Protein AF-X1MMT2-F1 (afdb_monomer_lite)

Sequence (244 aa):
ESFSISVGLINVADSMAAIKKVVFDEKRVTMKQLIKILDKNWEGHEELRQIMLAAPKFGNDDDYVDMIANDIHHRTEEVVEQFSDTYGSGFHLDGSAVSASYGLSLDTPATPDGRKDGDGFADGSISPMLGMDADGPTAVLKSCSKIDTLQTYNHLLNQKFLPHFLEGENRETFYNYIKSWADFGIPHIQFNVVSRDMLLDAQEHPEKHRSLIVRVVGYSAYFADLSKGLQDHIIERTEQAFAG

Radius of gyration: 18.56 Å; chains: 1; bounding box: 46×40×53 Å

pLDDT: mean 95.54, std 4.28, range [51.69, 98.88]

InterPro domains:
  IPR001150 Glycine radical domain [PF01228] (125-223)
  IPR001150 Glycine radical domain [PS51149] (124-243)
  IPR004184 Pyruvate formate lyase domain [PF02901] (5-100)
  IPR004184 Pyruvate formate lyase domain [PS51554] (1-116)
  IPR051215 Glycyl Radical Enzyme [PTHR43641] (6-240)

Organism: NCBI:txid412755

Structure (mmCIF, N/CA/C/O backbone):
data_AF-X1MMT2-F1
#
_entry.id   AF-X1MMT2-F1
#
loop_
_atom_site.group_PDB
_atom_site.id
_atom_site.type_symbol
_atom_site.label_atom_id
_atom_site.label_alt_id
_atom_site.label_comp_id
_atom_site.label_asym_id
_atom_site.label_entity_id
_atom_site.label_seq_id
_atom_site.pdbx_PDB_ins_code
_atom_site.Cartn_x
_atom_site.Cartn_y
_atom_site.Cartn_z
_atom_site.occupancy
_atom_site.B_iso_or_equiv
_atom_site.auth_seq_id
_atom_site.auth_comp_id
_atom_site.auth_asym_id
_atom_site.auth_atom_id
_atom_site.pdbx_PDB_model_num
ATOM 1 N N . GLU A 1 1 ? 18.327 12.785 15.268 1.00 83.50 1 GLU A N 1
ATOM 2 C CA . GLU A 1 1 ? 17.035 12.147 14.960 1.00 83.50 1 GLU A CA 1
ATOM 3 C C . GLU A 1 1 ? 17.256 10.655 14.858 1.00 83.50 1 GLU A C 1
ATOM 5 O O . GLU A 1 1 ? 18.299 10.239 14.354 1.00 83.50 1 GLU A O 1
ATOM 10 N N . SER A 1 2 ? 16.320 9.889 15.398 1.00 93.50 2 SER A N 1
ATOM 11 C CA . SER A 1 2 ? 16.285 8.430 15.346 1.00 93.50 2 SER A CA 1
ATOM 12 C C . SER A 1 2 ? 15.034 7.990 14.588 1.00 93.50 2 SER A C 1
ATOM 14 O O . SER A 1 2 ? 14.069 8.743 14.511 1.00 93.50 2 SER A O 1
ATOM 16 N N . PHE A 1 3 ? 15.045 6.789 14.008 1.00 93.44 3 PHE A N 1
ATOM 17 C CA . PHE A 1 3 ? 13.949 6.316 13.159 1.00 93.44 3 PHE A CA 1
ATOM 18 C C . PHE A 1 3 ? 13.336 5.018 13.678 1.00 93.44 3 PHE A C 1
ATOM 20 O O . PHE A 1 3 ? 14.041 4.133 14.168 1.00 93.44 3 PHE A O 1
ATOM 27 N N . SER A 1 4 ? 12.016 4.915 13.548 1.00 93.75 4 SER A N 1
ATOM 28 C CA . SER A 1 4 ? 11.229 3.718 13.820 1.00 93.75 4 SER A CA 1
ATOM 29 C C . SER A 1 4 ? 10.601 3.220 12.524 1.00 93.75 4 SER A C 1
ATOM 31 O O . SER A 1 4 ? 9.919 3.969 11.825 1.00 93.75 4 SER A O 1
ATOM 33 N N . ILE A 1 5 ? 10.826 1.948 12.196 1.00 94.12 5 ILE A N 1
ATOM 34 C CA . ILE A 1 5 ? 10.292 1.364 10.966 1.00 94.12 5 ILE A CA 1
ATOM 35 C C . ILE A 1 5 ? 8.780 1.165 11.103 1.00 94.12 5 ILE A C 1
ATOM 37 O O . ILE A 1 5 ? 8.324 0.423 11.974 1.00 94.12 5 ILE A O 1
ATOM 41 N N . SER A 1 6 ? 8.011 1.782 10.206 1.00 92.00 6 SER A N 1
ATOM 42 C CA . SER A 1 6 ? 6.574 1.528 10.068 1.00 92.00 6 SER A CA 1
ATOM 43 C C . SER A 1 6 ? 6.304 0.469 9.007 1.00 92.00 6 SER A C 1
ATOM 45 O O . SER A 1 6 ? 6.909 0.453 7.934 1.00 92.00 6 SER A O 1
ATOM 47 N N . VAL A 1 7 ? 5.365 -0.430 9.301 1.00 94.38 7 VAL A N 1
ATOM 48 C CA . VAL A 1 7 ? 4.957 -1.505 8.393 1.00 94.38 7 VAL A CA 1
ATOM 49 C C . VAL A 1 7 ? 3.437 -1.616 8.402 1.00 94.38 7 VAL A C 1
ATOM 51 O O . VAL A 1 7 ? 2.824 -1.603 9.465 1.00 94.38 7 VAL A O 1
ATOM 54 N N . GLY A 1 8 ? 2.828 -1.736 7.220 1.00 95.44 8 GLY A N 1
ATOM 55 C CA . GLY A 1 8 ? 1.401 -2.042 7.085 1.00 95.44 8 GLY A CA 1
ATOM 56 C C . GLY A 1 8 ? 0.444 -0.876 7.359 1.00 95.44 8 GLY A C 1
ATOM 57 O O . GLY A 1 8 ? -0.743 -1.119 7.559 1.00 95.44 8 GLY A O 1
ATOM 58 N N . LEU A 1 9 ? 0.906 0.383 7.347 1.00 96.44 9 LEU A N 1
ATOM 59 C CA . LEU A 1 9 ? 0.034 1.549 7.575 1.00 96.44 9 LEU A CA 1
ATOM 60 C C . LEU A 1 9 ? -1.124 1.627 6.564 1.00 96.44 9 LEU A C 1
ATOM 62 O O . LEU A 1 9 ? -2.253 1.924 6.952 1.00 96.44 9 LEU A O 1
ATOM 66 N N . ILE A 1 10 ? -0.880 1.266 5.301 1.00 97.81 10 ILE A N 1
ATOM 67 C CA . ILE A 1 10 ? -1.926 1.185 4.269 1.00 97.81 10 ILE A CA 1
ATOM 68 C C . ILE A 1 10 ? -2.939 0.075 4.566 1.00 97.81 10 ILE A C 1
ATOM 70 O O . ILE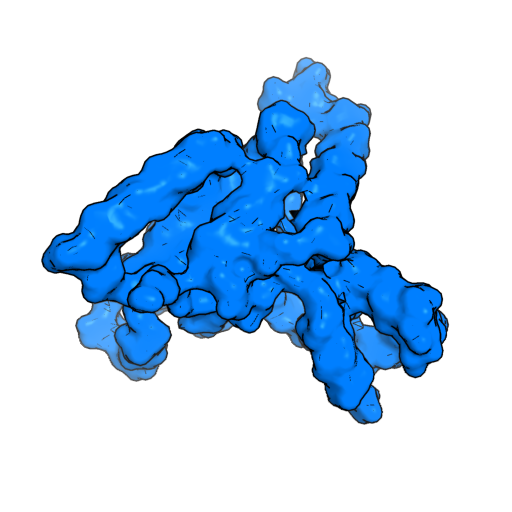 A 1 10 ? -4.139 0.302 4.455 1.00 97.81 10 ILE A O 1
ATOM 74 N N . ASN A 1 11 ? -2.496 -1.088 5.052 1.00 98.31 11 ASN A N 1
ATOM 75 C CA . ASN A 1 11 ? -3.408 -2.154 5.479 1.00 98.31 11 ASN A CA 1
ATOM 76 C C . ASN A 1 11 ? -4.298 -1.713 6.649 1.00 98.31 11 ASN A C 1
ATOM 78 O O . ASN A 1 11 ? -5.479 -2.069 6.701 1.00 98.31 11 ASN A O 1
ATOM 82 N N . VAL A 1 12 ? -3.762 -0.914 7.580 1.00 98.38 12 VAL A N 1
ATOM 83 C CA . VAL A 1 12 ? -4.562 -0.303 8.653 1.00 98.38 12 VAL A CA 1
ATOM 84 C C . VAL A 1 12 ? -5.568 0.688 8.064 1.00 98.38 12 VAL A C 1
ATOM 86 O O . VAL A 1 12 ? -6.735 0.645 8.449 1.00 98.38 12 VAL A O 1
ATOM 89 N N . ALA A 1 13 ? -5.165 1.530 7.110 1.00 98.62 13 ALA A N 1
ATOM 90 C CA . ALA A 1 13 ? -6.057 2.491 6.459 1.00 98.62 13 ALA A CA 1
ATOM 91 C C . ALA A 1 13 ? -7.213 1.818 5.718 1.00 98.62 13 ALA A C 1
ATOM 93 O O . ALA A 1 13 ? -8.376 2.114 6.005 1.00 98.62 13 ALA A O 1
ATOM 94 N N . ASP A 1 14 ? -6.913 0.841 4.867 1.00 98.81 14 ASP A N 1
ATOM 95 C CA . ASP A 1 14 ? -7.915 0.063 4.142 1.00 98.81 14 ASP A CA 1
ATOM 96 C C . ASP A 1 14 ? -8.832 -0.711 5.102 1.00 98.81 14 ASP A C 1
ATOM 98 O O . ASP A 1 14 ? -10.041 -0.808 4.876 1.00 98.81 14 ASP A O 1
ATOM 102 N N . SER A 1 15 ? -8.289 -1.227 6.211 1.00 98.81 15 SER A N 1
ATOM 103 C CA . SER A 1 15 ? -9.078 -1.898 7.251 1.00 98.81 15 SER A CA 1
ATOM 104 C C . SER A 1 15 ? -10.030 -0.931 7.951 1.00 98.81 15 SER A C 1
ATOM 106 O O . SER A 1 15 ? -11.199 -1.255 8.162 1.00 98.81 15 SER A O 1
ATOM 108 N N . MET A 1 16 ? -9.559 0.267 8.304 1.00 98.81 16 MET A N 1
ATOM 109 C CA . MET A 1 16 ? -10.372 1.294 8.956 1.00 98.81 16 MET A CA 1
ATOM 110 C C . MET A 1 16 ? -11.453 1.832 8.015 1.00 98.81 16 MET A C 1
ATOM 112 O O . MET A 1 16 ? -12.594 2.003 8.448 1.00 98.81 16 MET A O 1
ATOM 116 N N . ALA A 1 17 ? -11.140 2.014 6.730 1.00 98.81 17 ALA A N 1
ATOM 117 C CA . ALA A 1 17 ? -12.111 2.375 5.702 1.00 98.81 17 ALA A CA 1
ATOM 118 C C . ALA A 1 17 ? -13.188 1.290 5.534 1.00 98.81 17 ALA A C 1
ATOM 120 O O . ALA A 1 17 ? -14.385 1.596 5.570 1.00 98.81 17 ALA A O 1
ATOM 121 N N . ALA A 1 18 ? -12.792 0.016 5.443 1.00 98.81 18 ALA A N 1
ATOM 122 C CA . ALA A 1 18 ? -13.722 -1.109 5.343 1.00 98.81 18 ALA A CA 1
ATOM 123 C C . ALA A 1 18 ? -14.620 -1.231 6.583 1.00 98.81 18 ALA A C 1
ATOM 125 O O . ALA A 1 18 ? -15.839 -1.355 6.451 1.00 98.81 18 ALA A O 1
ATOM 126 N N . ILE A 1 19 ? -14.053 -1.120 7.791 1.00 98.88 19 ILE A N 1
ATOM 127 C CA . ILE A 1 19 ? -14.827 -1.088 9.039 1.00 98.88 19 ILE A CA 1
ATOM 128 C C . ILE A 1 19 ? -15.829 0.066 9.008 1.00 98.88 19 ILE A C 1
ATOM 130 O O . ILE A 1 19 ? -17.023 -0.149 9.231 1.00 98.88 19 ILE A O 1
ATOM 134 N N . LYS A 1 20 ? -15.364 1.291 8.743 1.00 98.81 20 LYS A N 1
ATOM 135 C CA . LYS A 1 20 ? -16.211 2.486 8.755 1.00 98.81 20 LYS A CA 1
ATOM 136 C C . LYS A 1 20 ? -17.392 2.312 7.800 1.00 98.81 20 LYS A C 1
ATOM 138 O O . LYS A 1 20 ? -18.538 2.484 8.213 1.00 98.81 20 LYS A O 1
ATOM 143 N N . LYS A 1 21 ? -17.131 1.865 6.572 1.00 98.75 21 LYS A N 1
ATOM 144 C CA . LYS A 1 21 ? -18.159 1.683 5.548 1.00 98.75 21 LYS A CA 1
ATOM 145 C C . LYS A 1 21 ? -19.108 0.538 5.879 1.00 98.75 21 LYS A C 1
ATOM 147 O O . LYS A 1 21 ? -20.314 0.735 5.977 1.00 98.75 21 LYS A O 1
ATOM 152 N N . VAL A 1 22 ? -18.586 -0.668 6.066 1.00 98.75 22 VAL A N 1
ATOM 153 C CA . VAL A 1 22 ? -19.406 -1.888 6.096 1.00 98.75 22 VAL A CA 1
ATOM 154 C C . VAL A 1 22 ? -20.074 -2.093 7.457 1.00 98.75 22 VAL A C 1
ATOM 156 O O . VAL A 1 22 ? -21.215 -2.562 7.527 1.00 98.75 22 VAL A O 1
ATOM 159 N N . VAL A 1 23 ? -19.398 -1.723 8.549 1.00 98.75 23 VAL A N 1
ATOM 160 C CA . VAL A 1 23 ?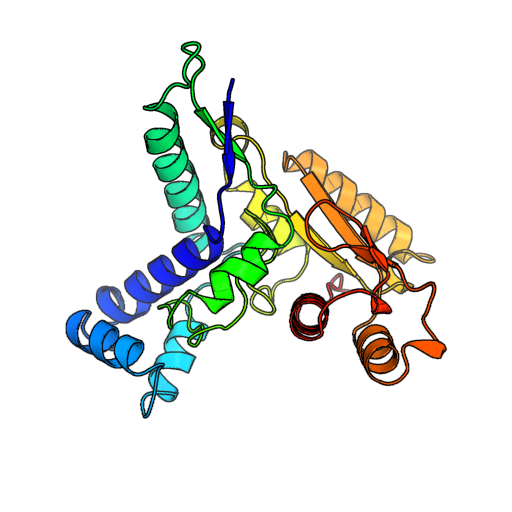 -19.898 -1.927 9.918 1.00 98.75 23 VAL A CA 1
ATOM 161 C C . VAL A 1 23 ? -20.721 -0.743 10.408 1.00 98.75 23 VAL A C 1
ATOM 163 O O . VAL A 1 23 ? -21.787 -0.943 10.992 1.00 98.75 23 VAL A O 1
ATOM 166 N N . PHE A 1 24 ? -20.243 0.485 10.198 1.00 98.62 24 PHE A N 1
ATOM 167 C CA . PHE A 1 24 ? -20.868 1.671 10.789 1.00 98.62 24 PHE A CA 1
ATOM 168 C C . PHE A 1 24 ? -21.828 2.380 9.834 1.00 98.62 24 PHE A C 1
ATOM 170 O O . PHE A 1 24 ? -22.969 2.644 10.230 1.00 98.62 24 PHE A O 1
ATOM 177 N N . ASP A 1 25 ? -21.404 2.640 8.597 1.00 98.44 25 ASP A N 1
ATOM 178 C CA . ASP A 1 25 ? -22.211 3.374 7.618 1.00 98.44 25 ASP A CA 1
ATOM 179 C C . ASP A 1 25 ? -23.341 2.475 7.063 1.00 98.44 25 ASP A C 1
ATOM 181 O O . ASP A 1 25 ? -24.517 2.837 7.114 1.00 98.44 25 ASP A O 1
ATOM 185 N N . GLU A 1 26 ? -23.010 1.262 6.606 1.00 98.44 26 GLU A N 1
ATOM 186 C CA . GLU A 1 26 ? -23.950 0.327 5.963 1.00 98.44 26 GLU A CA 1
ATOM 187 C C . GLU A 1 26 ? -24.554 -0.719 6.910 1.00 98.44 26 GLU A C 1
ATOM 189 O O . GLU A 1 26 ? -25.567 -1.340 6.582 1.00 98.44 26 GLU A O 1
ATOM 194 N N . LYS A 1 27 ? -23.946 -0.932 8.085 1.00 98.25 27 LYS A N 1
ATOM 195 C CA . LYS A 1 27 ? -24.421 -1.866 9.127 1.00 98.25 27 LYS A CA 1
ATOM 196 C C . LYS A 1 27 ? -24.684 -3.291 8.620 1.00 98.25 27 LYS A C 1
ATOM 198 O O . LYS A 1 27 ? -25.610 -3.960 9.079 1.00 98.25 27 LYS A O 1
ATOM 203 N N . ARG A 1 28 ? -23.856 -3.778 7.690 1.00 98.19 28 ARG A N 1
ATOM 204 C CA . ARG A 1 28 ? -23.964 -5.129 7.099 1.00 98.19 28 ARG A CA 1
ATOM 205 C C . ARG A 1 28 ? -23.583 -6.228 8.089 1.00 98.19 28 ARG A C 1
ATOM 207 O O . ARG A 1 28 ? -24.076 -7.348 7.997 1.00 98.19 28 ARG A O 1
ATOM 214 N N . VAL A 1 29 ? -22.710 -5.903 9.037 1.00 98.44 29 VAL A N 1
ATOM 215 C CA . VAL A 1 29 ? -22.227 -6.783 10.104 1.00 98.44 29 VAL A CA 1
ATOM 216 C C . VAL A 1 29 ? -21.935 -5.933 11.341 1.00 98.44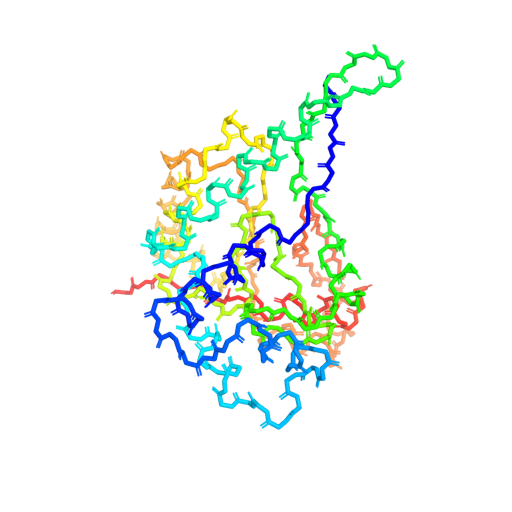 29 VAL A C 1
ATOM 218 O O . VAL A 1 29 ? -21.605 -4.759 11.219 1.00 98.44 29 VAL A O 1
ATOM 221 N N . THR A 1 30 ? -22.053 -6.489 12.545 1.00 98.69 30 THR A N 1
ATOM 222 C CA . THR A 1 30 ? -21.611 -5.795 13.772 1.00 98.69 30 THR A CA 1
ATOM 223 C C . THR A 1 30 ? -20.115 -6.003 14.013 1.00 98.69 30 THR A C 1
ATOM 225 O O . THR A 1 30 ? -19.584 -7.054 13.657 1.00 98.69 30 THR A O 1
ATOM 228 N N . MET A 1 31 ? -19.437 -5.089 14.726 1.00 98.50 31 MET A N 1
ATOM 229 C CA . MET A 1 31 ? -18.020 -5.292 15.095 1.00 98.50 31 MET A CA 1
ATOM 230 C C . MET A 1 31 ? -17.778 -6.622 15.819 1.00 98.50 31 MET A C 1
ATOM 232 O O . MET A 1 31 ? -16.807 -7.317 15.542 1.00 98.50 31 MET A O 1
ATOM 236 N N . LYS A 1 32 ? -18.692 -7.026 16.710 1.00 98.62 32 LYS A N 1
ATOM 237 C CA . LYS A 1 32 ? -18.585 -8.298 17.439 1.00 98.62 32 LYS A CA 1
ATOM 238 C C . LYS A 1 32 ? -18.666 -9.517 16.516 1.00 98.62 32 LYS A C 1
ATOM 240 O O . LYS A 1 32 ? -18.037 -10.531 16.798 1.00 98.62 32 LYS A O 1
ATOM 245 N N . GLN A 1 33 ? -19.480 -9.452 15.463 1.00 98.62 33 GLN A N 1
ATOM 246 C CA . GLN A 1 33 ? -19.543 -10.510 14.457 1.00 98.62 33 GLN A CA 1
ATOM 247 C C . GLN A 1 33 ? -18.292 -10.496 13.585 1.00 98.62 33 GLN A C 1
ATOM 249 O O . GLN A 1 33 ? -17.710 -11.555 13.401 1.00 98.62 33 GLN A O 1
ATOM 254 N N . LEU A 1 34 ? -17.846 -9.322 13.126 1.00 98.75 34 LEU A N 1
ATOM 255 C CA . LEU A 1 34 ? -16.639 -9.195 12.312 1.00 98.75 34 LEU A CA 1
ATOM 256 C C . LEU A 1 34 ? -15.415 -9.795 13.017 1.00 98.75 34 LEU A C 1
ATOM 258 O O . LEU A 1 34 ? -14.750 -10.635 12.430 1.00 98.75 34 LEU A O 1
ATOM 262 N N . ILE A 1 35 ? -15.176 -9.462 14.290 1.00 98.69 35 ILE A N 1
ATOM 263 C CA . ILE A 1 35 ? -14.059 -10.032 15.069 1.00 98.69 35 ILE A CA 1
ATOM 264 C C . ILE A 1 35 ? -14.108 -11.568 15.068 1.00 98.69 35 ILE A C 1
ATOM 266 O O . ILE A 1 35 ? -13.126 -12.213 14.731 1.00 98.69 35 ILE A O 1
ATOM 270 N N . LYS A 1 36 ? -15.278 -12.166 15.335 1.00 98.69 36 LYS A N 1
ATOM 271 C CA . LYS A 1 36 ? -15.440 -13.632 15.317 1.00 98.69 36 LYS A CA 1
ATOM 272 C C . LYS A 1 36 ? -15.208 -14.263 13.943 1.00 98.69 36 LYS A C 1
ATOM 274 O O . LYS A 1 36 ? -14.880 -15.443 13.873 1.00 98.69 36 LYS A O 1
ATOM 279 N N . ILE A 1 37 ? -15.480 -13.521 12.873 1.00 98.69 37 ILE A N 1
ATOM 280 C CA . ILE A 1 37 ? -15.253 -13.965 11.495 1.00 98.69 37 ILE A CA 1
ATOM 281 C C . ILE A 1 37 ? -13.752 -13.930 11.182 1.00 98.69 37 ILE A C 1
ATOM 283 O O . ILE A 1 37 ? -13.233 -14.883 10.602 1.00 98.69 37 ILE A O 1
ATOM 287 N N . LEU A 1 38 ? -13.054 -12.876 11.612 1.00 98.69 38 LEU A N 1
ATOM 288 C CA . LEU A 1 38 ? -11.602 -12.735 11.466 1.00 98.69 38 LEU A CA 1
ATOM 289 C C . LEU A 1 38 ? -10.840 -13.786 12.283 1.00 98.69 38 LEU A C 1
ATOM 291 O O . LEU A 1 38 ? -9.924 -14.402 11.749 1.00 98.69 38 LEU A O 1
ATOM 295 N N . ASP A 1 39 ? -11.289 -14.094 13.508 1.00 98.44 39 ASP A N 1
ATOM 296 C CA . ASP A 1 39 ? -10.739 -15.178 14.349 1.00 98.44 39 ASP A CA 1
ATOM 297 C C . ASP A 1 39 ? -10.787 -16.555 13.660 1.00 98.44 39 ASP A C 1
ATOM 299 O O . ASP A 1 39 ? -10.073 -17.481 14.042 1.00 98.44 39 ASP A O 1
ATOM 303 N N . LYS A 1 40 ? -11.659 -16.707 12.658 1.00 98.31 40 LYS A N 1
ATOM 304 C CA . LYS A 1 40 ? -11.811 -17.917 11.844 1.00 98.31 40 LYS A CA 1
ATOM 305 C C . LYS A 1 40 ? -11.286 -17.748 10.423 1.00 98.31 40 LYS A C 1
ATOM 307 O O . LYS A 1 40 ? -11.664 -18.514 9.542 1.00 98.31 40 LYS A O 1
ATOM 312 N N . ASN A 1 41 ? -10.463 -16.733 10.173 1.00 98.56 41 ASN A N 1
ATOM 313 C CA . ASN A 1 41 ? -9.873 -16.468 8.865 1.00 98.56 41 ASN A CA 1
ATOM 314 C C . ASN A 1 41 ? -10.914 -16.460 7.722 1.00 98.56 41 ASN A C 1
ATOM 316 O O . ASN A 1 41 ? -10.739 -17.101 6.685 1.00 98.56 41 ASN A O 1
ATOM 320 N N . TRP A 1 42 ? -12.044 -15.778 7.939 1.00 98.62 42 TRP A N 1
ATOM 321 C CA . TRP A 1 42 ? -13.156 -15.676 6.982 1.00 98.62 42 TRP A CA 1
ATOM 322 C C . TRP A 1 42 ? -13.885 -16.994 6.644 1.00 98.62 42 TRP A C 1
ATOM 324 O O . TRP A 1 42 ? -14.723 -17.008 5.738 1.00 98.62 42 TRP A O 1
ATOM 334 N N . GLU A 1 43 ? -13.630 -18.095 7.362 1.00 98.25 43 GLU A N 1
ATOM 335 C CA . GLU A 1 43 ? -14.272 -19.395 7.124 1.00 98.25 43 GLU A CA 1
ATOM 336 C C . GLU A 1 43 ? -15.807 -19.281 7.146 1.00 98.25 43 GLU A C 1
ATOM 338 O O . GLU A 1 43 ? -16.408 -18.854 8.132 1.00 98.25 43 GLU A O 1
ATOM 343 N N . GLY A 1 44 ? -16.456 -19.662 6.039 1.00 98.12 44 GLY A N 1
ATOM 344 C CA . GLY A 1 44 ? -17.916 -19.597 5.886 1.00 98.12 44 GLY A CA 1
ATOM 345 C C . GLY A 1 44 ? -18.490 -18.194 5.639 1.00 98.12 44 GLY A C 1
ATOM 346 O O . GLY A 1 44 ? -19.707 -18.051 5.551 1.00 98.12 44 GLY A O 1
ATOM 347 N N . HIS A 1 45 ? -17.645 -17.167 5.498 1.00 98.38 45 HIS A N 1
ATOM 348 C CA . HIS A 1 45 ? -18.048 -15.760 5.372 1.00 98.38 45 HIS A CA 1
ATOM 349 C C . HIS A 1 45 ? -17.408 -15.053 4.168 1.00 98.38 45 HIS A C 1
ATOM 351 O O . HIS A 1 45 ? -17.183 -13.843 4.190 1.00 98.38 45 HIS A O 1
ATOM 357 N N . GLU A 1 46 ? -17.151 -15.801 3.094 1.00 98.38 46 GLU A N 1
ATOM 358 C CA . GLU A 1 46 ? -16.516 -15.287 1.875 1.00 98.38 46 GLU A CA 1
ATOM 359 C C . GLU A 1 46 ? -17.300 -14.130 1.236 1.00 98.38 46 GLU A C 1
ATOM 361 O O . GLU A 1 46 ? -16.698 -13.162 0.789 1.00 98.38 46 GLU A O 1
ATOM 366 N N . GLU A 1 47 ? -18.635 -14.166 1.258 1.00 98.38 47 GLU A N 1
ATOM 367 C CA . GLU A 1 47 ? -19.462 -13.061 0.747 1.00 98.38 47 GLU A CA 1
ATOM 368 C C . GLU A 1 47 ? -19.171 -11.744 1.484 1.00 98.38 47 GLU A C 1
ATOM 370 O O . GLU A 1 47 ? -18.992 -10.699 0.858 1.00 98.38 47 GLU A O 1
ATOM 375 N N . LEU A 1 48 ? -19.059 -11.790 2.817 1.00 98.62 48 LEU A N 1
ATOM 376 C CA . LEU A 1 48 ? -18.706 -10.611 3.603 1.00 98.62 48 LEU A CA 1
ATOM 377 C C . LEU A 1 48 ? -17.267 -10.170 3.323 1.00 98.62 48 LEU A C 1
ATOM 379 O O . LEU A 1 48 ? -17.023 -8.971 3.211 1.00 98.62 48 LEU A O 1
ATOM 383 N N . ARG A 1 49 ? -16.328 -11.112 3.174 1.00 98.69 49 ARG A N 1
ATOM 384 C CA . ARG A 1 49 ? -14.943 -10.796 2.802 1.00 98.69 49 ARG A CA 1
ATOM 385 C C . ARG A 1 49 ? -14.888 -10.037 1.475 1.00 98.69 49 ARG A C 1
ATOM 387 O O . ARG A 1 49 ? -14.210 -9.021 1.403 1.00 98.69 49 ARG A O 1
ATOM 394 N N . GLN A 1 50 ? -15.637 -10.473 0.461 1.00 98.50 50 GLN A N 1
ATOM 395 C CA . GLN A 1 50 ? -15.715 -9.781 -0.832 1.00 98.50 50 GLN A CA 1
ATOM 396 C C . GLN A 1 50 ? -16.304 -8.370 -0.703 1.00 98.50 50 GLN A C 1
ATOM 398 O O . GLN A 1 50 ? -15.808 -7.440 -1.331 1.00 98.50 50 GLN A O 1
ATOM 403 N N . ILE A 1 51 ? -17.302 -8.170 0.165 1.00 98.44 51 ILE A N 1
ATOM 404 C CA . ILE A 1 51 ? -17.834 -6.828 0.466 1.00 98.44 51 ILE A CA 1
ATOM 405 C C . ILE A 1 51 ? -16.763 -5.934 1.117 1.00 98.44 51 ILE A C 1
ATOM 407 O O . ILE A 1 51 ? -16.669 -4.757 0.783 1.00 98.44 51 ILE A O 1
ATOM 411 N N . MET A 1 52 ? -15.946 -6.478 2.024 1.00 98.50 52 MET A N 1
ATOM 412 C CA . MET A 1 52 ? -14.862 -5.742 2.696 1.00 98.50 52 MET A CA 1
ATOM 413 C C . MET A 1 52 ? -13.681 -5.449 1.750 1.00 98.50 52 MET A C 1
ATOM 415 O O . MET A 1 52 ? -13.076 -4.377 1.826 1.00 98.50 52 MET A O 1
ATOM 419 N N . LEU A 1 53 ? -13.384 -6.362 0.819 1.00 97.88 53 LEU A N 1
ATOM 420 C CA . LEU A 1 53 ? -12.424 -6.148 -0.272 1.00 97.88 53 LEU A CA 1
ATOM 421 C C . LEU A 1 53 ? -12.893 -5.053 -1.237 1.00 97.88 53 LEU A C 1
ATOM 423 O O . LEU A 1 53 ? -12.078 -4.263 -1.686 1.00 97.88 53 LEU A O 1
ATOM 427 N N . ALA A 1 54 ? -14.197 -4.971 -1.511 1.00 98.06 54 ALA A N 1
ATOM 428 C CA . ALA A 1 54 ? -14.785 -3.958 -2.389 1.00 98.06 54 ALA A CA 1
ATOM 429 C C . ALA A 1 54 ? -15.018 -2.590 -1.714 1.00 98.06 54 ALA A C 1
ATOM 431 O O . ALA A 1 54 ? -15.504 -1.659 -2.358 1.00 98.06 54 ALA A O 1
ATOM 432 N N . ALA A 1 55 ? -14.733 -2.453 -0.415 1.00 98.38 55 ALA A N 1
ATOM 433 C CA . ALA A 1 55 ? -14.715 -1.144 0.233 1.00 98.38 55 ALA A CA 1
ATOM 434 C C . ALA A 1 55 ? -13.585 -0.270 -0.356 1.00 98.38 55 ALA A C 1
ATOM 436 O O . ALA A 1 55 ? -12.613 -0.838 -0.847 1.00 98.38 55 ALA A O 1
ATOM 437 N N . PRO A 1 56 ? -13.679 1.076 -0.289 1.00 98.50 56 PRO A N 1
ATOM 438 C CA . PRO A 1 56 ? -12.638 1.981 -0.779 1.00 98.50 56 PRO A CA 1
ATOM 439 C C . PRO A 1 56 ? -11.229 1.562 -0.348 1.00 98.50 56 PRO A C 1
ATOM 441 O O . PRO A 1 56 ? -11.018 1.252 0.830 1.00 98.50 56 PRO A O 1
ATOM 444 N N . LYS A 1 57 ? -10.294 1.550 -1.305 1.00 98.62 57 LYS A N 1
ATOM 445 C CA . LYS A 1 57 ? -8.885 1.175 -1.115 1.00 98.62 57 LYS A CA 1
ATOM 446 C C . LYS A 1 57 ? -7.966 2.316 -1.505 1.00 98.62 57 LYS A C 1
ATOM 448 O O . LYS A 1 57 ? -8.203 2.983 -2.515 1.00 98.62 57 LYS A O 1
ATOM 453 N N . PHE A 1 58 ? -6.930 2.524 -0.705 1.00 98.75 58 PHE A N 1
ATOM 454 C CA . PHE A 1 58 ? -5.909 3.528 -0.966 1.00 98.75 58 PHE A CA 1
ATOM 455 C C . PHE A 1 58 ? -5.244 3.310 -2.333 1.00 98.75 58 PHE A C 1
ATOM 457 O O . PHE A 1 58 ? -5.003 2.172 -2.736 1.00 98.75 58 PHE A O 1
ATOM 464 N N . GLY A 1 59 ? -4.910 4.401 -3.028 1.00 98.38 59 GLY A N 1
ATOM 465 C CA . GLY A 1 59 ? -4.264 4.353 -4.348 1.00 98.38 59 GLY A CA 1
ATOM 466 C C . GLY A 1 59 ? -5.196 4.597 -5.535 1.00 98.38 59 GLY A C 1
ATOM 467 O O . GLY A 1 59 ? -4.766 4.450 -6.675 1.00 98.38 59 GLY A O 1
ATOM 468 N N . ASN A 1 60 ? -6.451 4.968 -5.277 1.00 98.44 60 ASN A N 1
ATOM 469 C CA . ASN A 1 60 ? -7.495 5.162 -6.289 1.00 98.44 60 ASN A CA 1
ATOM 470 C C . ASN A 1 60 ? -8.014 6.613 -6.361 1.00 98.44 60 ASN A C 1
ATOM 472 O O . ASN A 1 60 ? -9.068 6.870 -6.927 1.00 98.44 60 ASN A O 1
ATOM 476 N N . ASP A 1 61 ? -7.295 7.579 -5.778 1.00 98.50 61 ASP A N 1
ATOM 477 C CA . ASP A 1 61 ? -7.732 8.982 -5.657 1.00 98.50 61 ASP A CA 1
ATOM 478 C C . ASP A 1 61 ? -9.109 9.136 -4.966 1.00 98.50 61 ASP A C 1
ATOM 480 O O . ASP A 1 61 ? -9.872 10.054 -5.265 1.00 98.50 61 ASP A O 1
ATOM 484 N N . ASP A 1 62 ? -9.431 8.248 -4.017 1.00 98.62 62 ASP A N 1
ATOM 485 C CA . ASP A 1 62 ? -10.682 8.261 -3.248 1.00 98.62 62 ASP A CA 1
ATOM 486 C C . ASP A 1 62 ? -10.464 8.889 -1.863 1.00 98.62 62 ASP A C 1
ATOM 488 O O . ASP A 1 62 ? -9.891 8.281 -0.952 1.00 98.62 62 ASP A O 1
ATOM 492 N N . ASP A 1 63 ? -10.987 10.105 -1.679 1.00 98.69 63 ASP A N 1
ATOM 493 C CA . ASP A 1 63 ? -10.889 10.864 -0.427 1.00 98.69 63 ASP A CA 1
ATOM 494 C C . ASP A 1 63 ? -11.415 10.101 0.802 1.00 98.69 63 ASP A C 1
ATOM 496 O O . ASP A 1 63 ? -10.967 10.371 1.918 1.00 98.69 63 ASP A O 1
ATOM 500 N N . TYR A 1 64 ? -12.340 9.144 0.640 1.00 98.62 64 TYR A N 1
ATOM 501 C CA . TYR A 1 64 ? -12.881 8.371 1.762 1.00 98.62 64 TYR A CA 1
ATOM 502 C C . TYR A 1 64 ? -11.792 7.587 2.496 1.00 98.62 64 TYR A C 1
ATOM 504 O O . TYR A 1 64 ? -11.787 7.545 3.726 1.00 98.62 64 TYR A O 1
ATOM 512 N N . VAL A 1 65 ? -10.891 6.949 1.750 1.00 98.75 65 VAL A N 1
ATOM 513 C CA . VAL A 1 65 ? -9.804 6.119 2.289 1.00 98.75 65 VAL A CA 1
ATOM 514 C C . VAL A 1 65 ? -8.490 6.887 2.345 1.00 98.75 65 VAL A C 1
ATOM 516 O O . VAL A 1 65 ? -7.739 6.714 3.303 1.00 98.75 65 VAL A O 1
ATOM 519 N N . ASP A 1 66 ? -8.246 7.805 1.409 1.00 98.75 66 ASP A N 1
ATOM 520 C CA . ASP A 1 66 ? -7.016 8.597 1.380 1.00 98.75 66 ASP A CA 1
ATOM 521 C C . ASP A 1 66 ? -6.893 9.500 2.613 1.00 98.75 66 ASP A C 1
ATOM 523 O O . ASP A 1 66 ? -5.823 9.583 3.216 1.00 98.75 66 ASP A O 1
ATOM 527 N N . MET A 1 67 ? -7.993 10.116 3.061 1.00 98.56 67 MET A N 1
ATOM 528 C CA . MET A 1 67 ? -7.968 10.934 4.279 1.00 98.56 67 MET A CA 1
ATOM 529 C C . MET A 1 67 ? -7.819 10.083 5.546 1.00 98.56 67 MET A C 1
ATOM 531 O O . MET A 1 67 ? -7.177 10.513 6.500 1.00 98.56 67 MET A O 1
ATOM 535 N N . ILE A 1 68 ? -8.344 8.852 5.549 1.00 98.75 68 ILE A N 1
ATOM 536 C CA . ILE A 1 68 ? -8.106 7.892 6.639 1.00 98.75 68 ILE A CA 1
ATOM 537 C C . ILE A 1 68 ? -6.627 7.491 6.672 1.00 98.75 68 ILE A C 1
ATOM 539 O O . ILE A 1 68 ? -6.035 7.426 7.750 1.00 98.75 68 ILE A O 1
ATOM 543 N N . ALA A 1 69 ? -6.017 7.250 5.509 1.00 98.44 69 ALA A N 1
ATOM 544 C CA . ALA A 1 69 ? -4.594 6.954 5.402 1.00 98.44 69 ALA A CA 1
ATOM 545 C C . ALA A 1 69 ? -3.746 8.128 5.899 1.00 98.44 69 ALA A C 1
ATOM 547 O O . ALA A 1 69 ? -2.843 7.912 6.709 1.00 98.44 69 ALA A O 1
ATOM 548 N N . ASN A 1 70 ? -4.063 9.359 5.487 1.00 98.25 70 ASN A N 1
ATOM 549 C CA . ASN A 1 70 ? -3.395 10.563 5.975 1.00 98.25 70 ASN A CA 1
ATOM 550 C C . ASN A 1 70 ? -3.472 10.677 7.508 1.00 98.25 70 ASN A C 1
ATOM 552 O O . ASN A 1 70 ? -2.443 10.854 8.163 1.00 98.25 70 ASN A O 1
ATOM 556 N N . ASP A 1 71 ? -4.662 10.504 8.087 1.00 98.25 71 ASP A N 1
ATOM 557 C CA . ASP A 1 71 ? -4.873 10.568 9.537 1.00 98.25 71 ASP A CA 1
ATOM 558 C C . ASP A 1 71 ? -4.094 9.483 10.295 1.00 98.25 71 ASP A C 1
ATOM 560 O O . ASP A 1 71 ? -3.546 9.745 11.366 1.00 98.25 71 ASP A O 1
ATOM 564 N N . ILE A 1 72 ? -4.035 8.257 9.763 1.00 98.06 72 ILE A N 1
ATOM 565 C CA . ILE A 1 72 ? -3.279 7.155 10.375 1.00 98.06 72 ILE A CA 1
ATOM 566 C C . ILE A 1 72 ? -1.784 7.459 10.388 1.00 98.06 72 ILE A C 1
ATOM 568 O O . ILE A 1 72 ? -1.145 7.236 11.418 1.00 98.06 72 ILE A O 1
ATOM 572 N N . HIS A 1 73 ? -1.228 7.978 9.291 1.00 97.94 73 HIS A N 1
ATOM 573 C CA . HIS A 1 73 ? 0.191 8.330 9.232 1.00 97.94 73 HIS A CA 1
ATOM 574 C C . HIS A 1 73 ? 0.536 9.416 10.255 1.00 97.94 73 HIS A C 1
ATOM 576 O O . HIS A 1 73 ? 1.439 9.211 11.064 1.00 97.94 73 HIS A O 1
ATOM 582 N N . HIS A 1 74 ? -0.239 10.503 10.300 1.00 97.69 74 HIS A N 1
ATOM 583 C CA . HIS A 1 74 ? -0.017 11.601 11.247 1.00 97.69 74 HIS A CA 1
ATOM 584 C C . HIS A 1 74 ? -0.136 11.148 12.698 1.00 97.69 74 HIS A C 1
ATOM 586 O O . HIS A 1 74 ? 0.762 11.383 13.496 1.00 97.69 74 HIS A O 1
ATOM 592 N N . ARG A 1 75 ? -1.206 10.429 13.051 1.00 97.25 75 ARG A N 1
ATOM 593 C CA . ARG A 1 75 ? -1.388 9.954 14.431 1.00 97.25 75 ARG A CA 1
ATOM 594 C C . ARG A 1 75 ? -0.325 8.952 14.856 1.00 97.25 75 ARG A C 1
ATOM 596 O O . ARG A 1 75 ? -0.025 8.857 16.042 1.00 97.25 75 ARG A O 1
ATOM 603 N N . THR A 1 76 ? 0.206 8.169 13.920 1.00 96.88 76 THR A N 1
ATOM 604 C CA . THR A 1 76 ? 1.305 7.249 14.227 1.00 96.88 76 THR A CA 1
ATOM 605 C C . THR A 1 76 ? 2.590 8.033 14.480 1.00 96.88 76 THR A C 1
ATOM 607 O O . THR A 1 76 ? 3.265 7.753 15.469 1.00 96.88 76 THR A O 1
ATOM 610 N N . GLU A 1 77 ? 2.890 9.040 13.658 1.00 96.88 77 GLU A N 1
ATOM 611 C CA . GLU A 1 77 ? 4.032 9.935 13.870 1.00 96.88 77 GLU A CA 1
ATOM 612 C C . GLU A 1 77 ? 3.927 10.674 15.211 1.00 96.88 77 GLU A C 1
ATOM 614 O O . GLU A 1 77 ? 4.835 10.571 16.028 1.00 96.88 77 GLU A O 1
ATOM 619 N N . GLU A 1 78 ? 2.779 11.291 15.514 1.00 96.38 78 GLU A N 1
ATOM 620 C CA . GLU A 1 78 ? 2.522 11.996 16.784 1.00 96.38 78 GLU A CA 1
ATOM 621 C C . GLU A 1 78 ? 2.778 11.123 18.024 1.00 96.38 78 GLU A C 1
ATOM 623 O O . GLU A 1 78 ? 3.099 11.628 19.101 1.00 96.38 78 GLU A O 1
ATOM 628 N N . VAL A 1 79 ? 2.577 9.807 17.911 1.00 96.25 79 VAL A N 1
ATOM 629 C CA . VAL A 1 79 ? 2.888 8.851 18.982 1.00 96.25 79 VAL A CA 1
ATOM 630 C C . VAL A 1 79 ? 4.385 8.568 19.027 1.00 96.25 79 VAL A C 1
ATOM 632 O O . VAL A 1 79 ? 4.961 8.528 20.111 1.00 96.25 79 VAL A O 1
ATOM 635 N N . VAL A 1 80 ? 5.022 8.366 17.876 1.00 95.94 80 VAL A N 1
ATOM 636 C CA . VAL A 1 80 ? 6.454 8.053 17.765 1.00 95.94 80 VAL A CA 1
ATOM 637 C C . VAL A 1 80 ? 7.329 9.218 18.238 1.00 95.94 80 VAL A C 1
ATOM 639 O O . VAL A 1 80 ? 8.287 8.986 18.978 1.00 95.94 80 VAL A O 1
ATOM 642 N N . GLU A 1 81 ? 6.941 10.457 17.946 1.00 95.56 81 GLU A N 1
ATOM 643 C CA . GLU A 1 81 ? 7.634 11.677 18.386 1.00 95.56 81 GLU A CA 1
ATOM 644 C C . GLU A 1 81 ? 7.651 11.860 19.915 1.00 95.56 81 GLU A C 1
ATOM 646 O O . GLU A 1 81 ? 8.464 12.616 20.451 1.00 95.56 81 GLU A O 1
ATOM 651 N N . GLN A 1 82 ? 6.796 11.147 20.660 1.00 96.81 82 GLN A N 1
ATOM 652 C CA . GLN A 1 82 ? 6.793 11.175 22.132 1.00 96.81 82 GLN A CA 1
ATOM 653 C C . GLN A 1 82 ? 7.982 10.427 22.742 1.00 96.81 82 GLN A C 1
ATOM 655 O O . GLN A 1 82 ? 8.233 10.541 23.946 1.00 96.81 82 GLN A O 1
ATOM 660 N N . PHE A 1 83 ? 8.701 9.643 21.939 1.00 96.00 83 PHE A N 1
ATOM 661 C CA . PHE A 1 83 ? 9.828 8.843 22.388 1.00 96.00 83 PHE A CA 1
ATOM 662 C C . PHE A 1 83 ? 11.157 9.500 22.017 1.00 96.00 83 PHE A C 1
ATOM 664 O O . PHE A 1 83 ? 11.299 10.204 21.018 1.00 96.00 83 PHE A O 1
ATOM 671 N N . SER A 1 84 ? 12.175 9.232 22.829 1.00 97.00 84 SER A N 1
ATOM 672 C CA . SER A 1 84 ? 13.552 9.625 22.544 1.00 97.00 84 SER A CA 1
ATOM 673 C C . SER A 1 84 ? 14.489 8.443 22.737 1.00 97.00 84 SER A C 1
ATOM 675 O O . SER A 1 84 ? 14.232 7.554 23.553 1.00 97.00 84 SER A O 1
ATOM 677 N N . ASP A 1 85 ? 15.577 8.423 21.975 1.00 95.38 85 ASP A N 1
ATOM 678 C CA . ASP A 1 85 ? 16.618 7.410 22.109 1.00 95.38 85 ASP A CA 1
ATOM 679 C C . ASP A 1 85 ? 17.478 7.621 23.367 1.00 95.38 85 ASP A C 1
ATOM 681 O O . ASP A 1 85 ? 17.305 8.569 24.137 1.00 95.38 85 ASP A O 1
ATOM 685 N N . THR A 1 86 ? 18.452 6.731 23.581 1.00 96.06 86 THR A N 1
ATOM 686 C CA . THR A 1 86 ? 19.335 6.806 24.757 1.00 96.06 86 THR A CA 1
ATOM 687 C C . THR A 1 86 ? 20.218 8.061 24.799 1.00 96.06 86 THR A C 1
ATOM 689 O O . THR A 1 86 ? 20.839 8.318 25.833 1.00 96.06 86 THR A O 1
ATOM 692 N N . TYR A 1 87 ? 20.308 8.812 23.698 1.00 95.75 87 TYR A N 1
ATOM 693 C CA . TYR A 1 87 ? 21.071 10.052 23.558 1.00 95.75 87 TYR A CA 1
ATOM 694 C C . TYR A 1 87 ? 20.176 11.302 23.600 1.00 95.75 87 TYR A C 1
ATOM 696 O O . TYR A 1 87 ? 20.692 12.416 23.516 1.00 95.75 87 TYR A O 1
ATOM 704 N N . GLY A 1 88 ? 18.859 11.135 23.762 1.00 94.38 88 GLY A N 1
ATOM 705 C CA . GLY A 1 88 ? 17.889 12.227 23.803 1.00 94.38 88 GLY A CA 1
ATOM 706 C C . GLY A 1 88 ? 17.468 12.754 22.429 1.00 94.38 88 GLY A C 1
ATOM 707 O O . GLY A 1 88 ? 16.880 13.832 22.371 1.00 94.38 88 GLY A O 1
ATOM 708 N N . SER A 1 89 ? 17.752 12.044 21.329 1.00 95.00 89 SER A N 1
ATOM 709 C CA . SER A 1 89 ? 17.185 12.397 20.018 1.00 95.00 89 SER A CA 1
ATOM 710 C C . SER A 1 89 ? 15.745 11.905 19.914 1.00 95.00 89 SER A C 1
ATOM 712 O O . SER A 1 89 ? 15.471 10.762 20.279 1.00 95.00 89 SER A O 1
ATOM 714 N N . GLY A 1 90 ? 14.854 12.735 19.365 1.00 94.25 90 GLY A N 1
ATOM 715 C CA . GLY A 1 90 ? 13.486 12.334 19.028 1.00 94.25 90 GLY A CA 1
ATOM 716 C C . GLY A 1 90 ? 13.444 11.229 17.969 1.00 94.25 90 GLY A C 1
ATOM 717 O O . GLY A 1 90 ? 14.374 11.103 17.158 1.00 94.25 90 GLY A O 1
ATOM 718 N N . PHE A 1 91 ? 12.384 10.425 18.020 1.00 96.12 91 PHE A N 1
ATOM 719 C CA . PHE A 1 91 ? 12.072 9.418 17.012 1.00 96.12 91 PHE A CA 1
ATOM 720 C C . PHE A 1 91 ? 11.107 9.953 15.954 1.00 96.12 91 PHE A C 1
ATOM 722 O O . PHE A 1 91 ? 10.176 10.672 16.293 1.00 96.12 91 PHE A O 1
ATOM 729 N N . HIS A 1 92 ? 11.302 9.500 14.717 1.00 95.50 92 HIS A N 1
ATOM 730 C CA . HIS A 1 92 ? 10.409 9.717 13.579 1.00 95.50 92 HIS A CA 1
ATOM 731 C C . HIS A 1 92 ? 10.135 8.409 12.842 1.00 95.50 92 HIS A C 1
ATOM 733 O O . HIS A 1 92 ? 10.880 7.430 12.988 1.00 95.50 92 HIS A O 1
ATOM 739 N N . LEU A 1 93 ? 9.082 8.361 12.035 1.00 94.94 93 LEU A N 1
ATOM 740 C CA . LEU A 1 93 ? 8.791 7.202 11.201 1.00 94.94 93 LEU A CA 1
ATOM 741 C C . LEU A 1 93 ? 9.729 7.079 9.995 1.00 94.94 93 LEU A C 1
ATOM 743 O O . LEU A 1 93 ? 10.165 8.049 9.372 1.00 94.94 93 LEU A O 1
ATOM 747 N N . ASP A 1 94 ? 10.006 5.828 9.636 1.00 94.00 94 ASP A N 1
ATOM 748 C CA . ASP A 1 94 ? 10.660 5.460 8.386 1.00 94.00 94 ASP A CA 1
ATOM 749 C C . ASP A 1 94 ? 9.918 4.305 7.700 1.00 94.00 94 ASP A C 1
ATOM 751 O O . ASP A 1 94 ? 9.659 3.251 8.282 1.00 94.00 94 ASP A O 1
ATOM 755 N N . GLY A 1 95 ? 9.540 4.523 6.443 1.00 91.94 95 GLY A N 1
ATOM 756 C CA . GLY A 1 95 ? 8.847 3.572 5.579 1.00 91.94 95 GLY A CA 1
ATOM 757 C C . GLY A 1 95 ? 9.748 2.555 4.877 1.00 91.94 95 GLY A C 1
ATOM 758 O O . GLY A 1 95 ? 9.267 1.778 4.047 1.00 91.94 95 GLY A O 1
ATOM 759 N N . SER A 1 96 ? 11.048 2.536 5.173 1.00 91.06 96 SER A N 1
ATOM 760 C CA . SER A 1 96 ? 12.049 1.663 4.546 1.00 91.06 96 SER A CA 1
ATOM 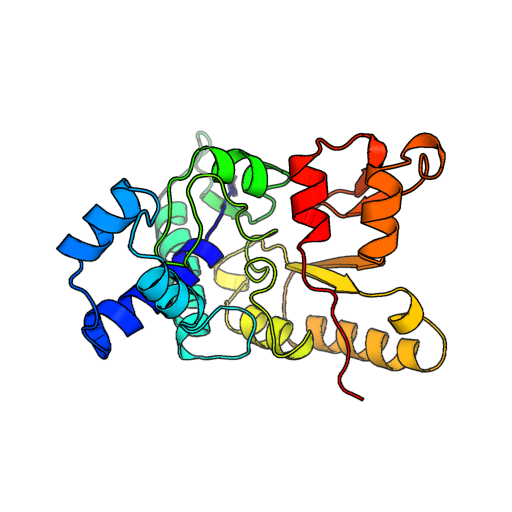761 C C . SER A 1 96 ? 12.050 0.243 5.130 1.00 91.06 96 SER A C 1
ATOM 763 O O . SER A 1 96 ? 13.084 -0.288 5.524 1.00 91.06 96 SER A O 1
ATOM 765 N N . ALA A 1 97 ? 10.883 -0.405 5.165 1.00 90.06 97 ALA A N 1
ATOM 766 C CA . ALA A 1 97 ? 10.665 -1.694 5.830 1.00 90.06 97 ALA A CA 1
ATOM 767 C C . ALA A 1 97 ? 11.373 -2.903 5.191 1.00 90.06 97 ALA A C 1
ATOM 769 O O . ALA A 1 97 ? 11.363 -3.996 5.758 1.00 90.06 97 ALA A O 1
ATOM 770 N N . VAL A 1 98 ? 11.992 -2.745 4.018 1.00 91.44 98 VAL A N 1
ATOM 771 C CA . VAL A 1 98 ? 12.652 -3.842 3.294 1.00 91.44 98 VAL A CA 1
ATOM 772 C C . VAL A 1 98 ? 11.679 -5.030 3.156 1.00 91.44 98 VAL A C 1
ATOM 774 O O . VAL A 1 98 ? 10.509 -4.851 2.826 1.00 91.44 98 VAL A O 1
ATOM 777 N N . SER A 1 99 ? 12.121 -6.248 3.453 1.00 89.75 99 SER A N 1
ATOM 778 C CA . SER A 1 99 ? 11.303 -7.460 3.388 1.00 89.75 99 SER A CA 1
ATOM 779 C C . SER A 1 99 ? 10.469 -7.696 4.654 1.00 89.75 99 SER A C 1
ATOM 781 O O . SER A 1 99 ? 9.823 -8.738 4.762 1.00 89.75 99 SER A O 1
ATOM 783 N N . ALA A 1 100 ? 10.465 -6.763 5.617 1.00 91.75 100 ALA A N 1
ATOM 784 C CA . ALA A 1 100 ? 9.662 -6.879 6.834 1.00 91.75 100 ALA A CA 1
ATOM 785 C C . ALA A 1 100 ? 8.160 -6.751 6.553 1.00 91.75 100 ALA A C 1
ATOM 787 O O . ALA A 1 100 ? 7.377 -7.361 7.272 1.00 91.75 100 ALA A O 1
ATOM 788 N N . SER A 1 101 ? 7.747 -6.040 5.494 1.00 89.44 101 SER A N 1
ATOM 789 C CA . SER A 1 101 ? 6.340 -6.016 5.062 1.00 89.44 101 SER A CA 1
ATOM 790 C C . SER A 1 101 ? 5.831 -7.410 4.709 1.00 89.44 101 SER A C 1
ATOM 792 O O . SER A 1 101 ? 4.758 -7.797 5.152 1.00 89.44 101 SER A O 1
ATOM 794 N N . TYR A 1 102 ? 6.633 -8.203 4.002 1.00 90.62 102 TYR A N 1
ATOM 795 C CA . TYR A 1 102 ? 6.329 -9.608 3.757 1.00 90.62 102 TYR A CA 1
ATOM 796 C C . TYR A 1 102 ? 6.473 -10.448 5.037 1.00 90.62 102 TYR A C 1
ATOM 798 O O . TYR A 1 102 ? 5.541 -11.149 5.417 1.00 90.62 102 TYR A O 1
ATOM 806 N N . GLY A 1 103 ? 7.599 -10.346 5.750 1.00 92.62 103 GLY A N 1
ATOM 807 C CA . GLY A 1 103 ? 7.868 -11.178 6.930 1.00 92.62 103 GLY A CA 1
ATOM 808 C C . GLY A 1 103 ? 6.824 -11.039 8.043 1.00 92.62 103 GLY A C 1
ATOM 809 O O . GLY A 1 103 ? 6.310 -12.044 8.517 1.00 92.62 103 GLY A O 1
ATOM 810 N N . LEU A 1 104 ? 6.463 -9.808 8.416 1.00 94.38 104 LEU A N 1
ATOM 811 C CA . LEU A 1 104 ? 5.475 -9.542 9.469 1.00 94.38 104 LEU A CA 1
ATOM 812 C C . LEU A 1 104 ? 4.044 -9.871 9.035 1.00 94.38 104 LEU A C 1
ATOM 814 O O . LEU A 1 104 ? 3.197 -10.149 9.881 1.00 94.38 104 LEU A O 1
ATOM 818 N N . SER A 1 105 ? 3.767 -9.858 7.729 1.00 94.38 105 SER A N 1
ATOM 819 C CA . SER A 1 105 ? 2.443 -10.220 7.222 1.00 94.38 105 SER A CA 1
ATOM 820 C C . SER A 1 105 ? 2.112 -11.696 7.454 1.00 94.38 105 SER A C 1
ATOM 822 O O . SER A 1 105 ? 0.958 -12.005 7.741 1.00 94.38 105 SER A O 1
ATOM 824 N N . LEU A 1 106 ? 3.127 -12.574 7.444 1.00 94.38 106 LEU A N 1
ATOM 825 C CA . LEU A 1 106 ? 2.988 -14.008 7.734 1.00 94.38 106 LEU A CA 1
ATOM 826 C C . LEU A 1 106 ? 2.558 -14.281 9.180 1.00 94.38 106 LEU A C 1
ATOM 828 O O . LEU A 1 106 ? 1.868 -15.261 9.436 1.00 94.38 106 LEU A O 1
ATOM 832 N N . ASP A 1 107 ? 2.953 -13.405 10.106 1.00 95.25 107 ASP A N 1
ATOM 833 C CA . ASP A 1 107 ? 2.601 -13.484 11.527 1.00 95.25 107 ASP A CA 1
ATOM 834 C C . ASP A 1 107 ? 1.346 -12.653 11.866 1.00 95.25 107 ASP A C 1
ATOM 836 O O . ASP A 1 107 ? 1.009 -12.470 13.039 1.00 95.25 107 ASP A O 1
ATOM 840 N N . THR A 1 108 ? 0.651 -12.119 10.853 1.00 97.31 108 THR A N 1
ATOM 841 C CA . THR A 1 108 ? -0.540 -11.284 11.031 1.00 97.31 108 THR A CA 1
ATOM 842 C C . THR A 1 108 ? -1.801 -12.029 10.581 1.00 97.31 108 THR A C 1
ATOM 844 O O . THR A 1 108 ? -1.942 -12.308 9.385 1.00 97.31 108 THR A O 1
ATOM 847 N N . PRO A 1 109 ? -2.761 -12.275 11.498 1.00 98.00 109 PRO A N 1
ATOM 848 C CA . PRO A 1 109 ? -4.046 -12.886 11.170 1.00 98.00 109 PRO A CA 1
ATOM 849 C C . PRO A 1 109 ? -4.872 -12.074 10.168 1.00 98.00 109 PRO A C 1
ATOM 851 O O . PRO A 1 109 ? -4.542 -10.940 9.817 1.00 98.00 109 PRO A O 1
ATOM 854 N N . ALA A 1 110 ? -6.002 -12.642 9.749 1.00 98.56 110 ALA A N 1
ATOM 855 C CA . ALA A 1 110 ? -6.950 -11.980 8.861 1.00 98.56 110 ALA A CA 1
ATOM 856 C C . ALA A 1 110 ? -7.321 -10.562 9.335 1.00 98.56 110 ALA A C 1
ATOM 858 O O . ALA A 1 110 ? -7.662 -10.351 10.503 1.00 98.56 110 ALA A O 1
ATOM 859 N N . THR A 1 111 ? -7.316 -9.601 8.407 1.00 98.62 111 THR A N 1
ATOM 860 C CA . THR A 1 111 ? -7.604 -8.187 8.686 1.00 98.62 111 THR A CA 1
ATOM 861 C C . THR A 1 111 ? -8.848 -7.682 7.946 1.00 98.62 111 THR A C 1
ATOM 863 O O . THR A 1 111 ? -9.225 -8.231 6.910 1.00 98.62 111 THR A O 1
ATOM 866 N N . PRO A 1 112 ? -9.529 -6.638 8.467 1.00 98.62 112 PRO A N 1
ATOM 867 C CA . PRO A 1 112 ? -10.746 -6.078 7.870 1.00 98.62 112 PRO A CA 1
ATOM 868 C C . PRO A 1 112 ? -10.596 -5.537 6.442 1.00 98.62 112 PRO A C 1
ATOM 870 O O . PRO A 1 112 ? -11.600 -5.399 5.754 1.00 98.62 112 PRO A O 1
ATOM 873 N N . ASP A 1 113 ? -9.384 -5.251 5.971 1.00 98.31 113 ASP A N 1
ATOM 874 C CA . ASP A 1 113 ? -9.120 -4.925 4.563 1.00 98.31 113 ASP A CA 1
ATOM 875 C C . ASP A 1 113 ? -9.431 -6.087 3.599 1.00 98.31 113 ASP A C 1
ATOM 877 O O . ASP A 1 113 ? -9.496 -5.859 2.392 1.00 98.31 113 ASP A O 1
ATOM 881 N N . GLY A 1 114 ? -9.686 -7.293 4.120 1.00 97.81 114 GLY A N 1
ATOM 882 C CA . GLY A 1 114 ? -10.075 -8.485 3.368 1.00 97.81 114 GLY A CA 1
ATOM 883 C C . GLY A 1 114 ? -8.951 -9.508 3.193 1.00 97.81 114 GLY A C 1
ATOM 884 O O . GLY A 1 114 ? -9.195 -10.578 2.616 1.00 97.81 114 GLY A O 1
ATOM 885 N N . ARG A 1 115 ? -7.750 -9.210 3.712 1.00 97.25 115 ARG A N 1
ATOM 886 C CA . ARG A 1 115 ? -6.633 -10.159 3.785 1.00 97.25 115 ARG A CA 1
ATOM 887 C C . ARG A 1 115 ? -6.996 -11.354 4.657 1.00 97.25 115 ARG A C 1
ATOM 889 O O . ARG A 1 115 ? -7.659 -11.222 5.695 1.00 97.25 115 ARG A O 1
ATOM 896 N N . LYS A 1 116 ? -6.552 -12.528 4.228 1.00 97.94 116 LYS A N 1
ATOM 897 C CA . LYS A 1 116 ? -6.538 -13.742 5.039 1.00 97.94 116 LYS A CA 1
ATOM 898 C C . LYS A 1 116 ? -5.289 -13.778 5.913 1.00 97.94 116 LYS A C 1
ATOM 900 O O . LYS A 1 116 ? -4.347 -13.013 5.725 1.00 97.94 116 LYS A O 1
ATOM 905 N N . ASP A 1 117 ? -5.332 -14.666 6.895 1.00 97.94 117 ASP A N 1
ATOM 906 C CA . ASP A 1 117 ? -4.198 -15.003 7.751 1.00 97.94 117 ASP A CA 1
ATOM 907 C C . ASP A 1 117 ? -2.963 -15.346 6.906 1.00 97.94 117 ASP A C 1
ATOM 909 O O . ASP A 1 117 ? -3.017 -16.254 6.071 1.00 97.94 117 ASP A O 1
ATOM 913 N N . GLY A 1 118 ? -1.888 -14.584 7.106 1.00 95.56 118 GLY A N 1
ATOM 914 C CA . GLY A 1 118 ? -0.618 -14.755 6.409 1.00 95.56 118 GLY A CA 1
ATOM 915 C C . GLY A 1 118 ? -0.527 -14.183 4.987 1.00 95.56 118 GLY A C 1
ATOM 916 O O . GLY A 1 118 ? 0.533 -14.313 4.375 1.00 95.56 118 GLY A O 1
ATOM 917 N N . ASP A 1 119 ? -1.575 -13.549 4.440 1.00 95.44 119 ASP A N 1
ATOM 918 C CA . ASP A 1 119 ? -1.492 -12.872 3.129 1.00 95.44 119 ASP A CA 1
ATOM 919 C C . ASP A 1 119 ? -0.482 -11.707 3.178 1.00 95.44 119 ASP A C 1
ATOM 921 O O . ASP A 1 119 ? -0.236 -11.148 4.236 1.00 95.44 119 ASP A O 1
ATOM 925 N N . GLY A 1 120 ? 0.087 -11.258 2.056 1.00 92.88 120 GLY A N 1
ATOM 926 C CA . GLY A 1 120 ? 1.061 -10.152 2.060 1.00 92.88 120 GLY A CA 1
ATOM 927 C C . GLY A 1 120 ? 0.502 -8.814 2.576 1.00 92.88 120 GLY A C 1
ATOM 928 O O . GLY A 1 120 ? -0.682 -8.532 2.409 1.00 92.88 120 GLY A O 1
ATOM 929 N N . PHE A 1 121 ? 1.343 -7.959 3.168 1.00 96.31 121 PHE A N 1
ATOM 930 C CA . PHE A 1 121 ? 1.038 -6.525 3.330 1.00 96.31 121 PHE A CA 1
ATOM 931 C C . PHE A 1 121 ? 1.316 -5.740 2.041 1.00 96.31 121 PHE A C 1
ATOM 933 O O . PHE A 1 121 ? 1.955 -6.257 1.120 1.00 96.31 121 PHE A O 1
ATOM 940 N N . ALA A 1 122 ? 0.895 -4.473 2.002 1.00 96.12 122 ALA A N 1
ATOM 941 C CA . ALA A 1 122 ? 1.315 -3.534 0.966 1.00 96.12 122 ALA A CA 1
ATOM 942 C C . ALA A 1 122 ? 2.853 -3.409 0.916 1.00 96.12 122 ALA A C 1
ATOM 944 O O . ALA A 1 122 ? 3.544 -3.467 1.942 1.00 96.12 122 ALA A O 1
ATOM 945 N N . ASP A 1 123 ? 3.419 -3.251 -0.281 1.00 92.44 123 ASP A N 1
ATOM 946 C CA . ASP A 1 123 ? 4.864 -3.280 -0.525 1.00 92.44 123 ASP A CA 1
ATOM 947 C C . ASP A 1 123 ? 5.531 -1.902 -0.376 1.00 92.44 123 ASP A C 1
ATOM 949 O O . ASP A 1 123 ? 6.293 -1.454 -1.225 1.00 92.44 123 ASP A O 1
ATOM 953 N N . GLY A 1 124 ? 5.290 -1.228 0.741 1.00 93.56 124 GLY A N 1
ATOM 954 C CA . GLY A 1 124 ? 5.858 0.082 1.058 1.00 93.56 124 GLY A CA 1
ATOM 955 C C . GLY A 1 124 ? 4.963 0.824 2.040 1.00 93.56 124 GLY A C 1
ATOM 956 O O . GLY A 1 124 ? 3.842 0.394 2.302 1.00 93.56 124 GLY A O 1
ATOM 957 N N . SER A 1 125 ? 5.440 1.937 2.595 1.00 95.06 125 SER A N 1
ATOM 958 C CA . SER A 1 125 ? 4.627 2.708 3.545 1.00 95.06 125 SER A CA 1
ATOM 959 C C . SER A 1 125 ? 3.492 3.480 2.877 1.00 95.06 125 SER A C 1
ATOM 961 O O . SER A 1 125 ? 2.484 3.727 3.524 1.00 95.06 125 SER A O 1
ATOM 963 N N . ILE A 1 126 ? 3.631 3.816 1.591 1.00 96.94 126 ILE A N 1
ATOM 964 C CA . ILE A 1 126 ? 2.611 4.532 0.806 1.00 96.94 126 ILE A CA 1
ATOM 965 C C . ILE A 1 126 ? 2.313 3.840 -0.528 1.00 96.94 126 ILE A C 1
ATOM 967 O O . ILE A 1 126 ? 1.835 4.473 -1.461 1.00 96.94 126 ILE A O 1
ATOM 971 N N . SER A 1 127 ? 2.638 2.551 -0.646 1.00 97.38 127 SER A N 1
ATOM 972 C CA . SER A 1 127 ? 2.240 1.756 -1.814 1.00 97.38 127 SER A CA 1
ATOM 973 C C . SER A 1 127 ? 0.825 1.218 -1.591 1.00 97.38 127 SER A C 1
ATOM 975 O O . SER A 1 127 ? 0.532 0.804 -0.469 1.00 97.38 127 SER A O 1
ATOM 977 N N . PRO A 1 128 ? -0.052 1.208 -2.608 1.00 97.88 128 PRO A N 1
ATOM 978 C CA . PRO A 1 128 ? -1.350 0.549 -2.505 1.00 97.88 128 PRO A CA 1
ATOM 979 C C . PRO A 1 128 ? -1.209 -0.916 -2.087 1.00 97.88 128 PRO A C 1
ATOM 981 O O . PRO A 1 128 ? -0.183 -1.557 -2.338 1.00 97.88 128 PRO A O 1
ATOM 984 N N . MET A 1 129 ? -2.250 -1.468 -1.466 1.00 96.56 129 MET A N 1
ATOM 985 C CA . MET A 1 129 ? -2.303 -2.912 -1.262 1.00 96.56 129 MET A CA 1
ATOM 986 C C . MET A 1 129 ? -2.289 -3.626 -2.624 1.00 96.56 129 MET A C 1
ATOM 988 O O . MET A 1 129 ? -2.900 -3.161 -3.584 1.00 96.56 129 MET A O 1
ATOM 992 N N . LEU A 1 130 ? -1.576 -4.751 -2.710 1.00 92.69 130 LEU A N 1
ATOM 993 C CA . LEU A 1 130 ? -1.326 -5.455 -3.970 1.00 92.69 130 LEU A CA 1
ATOM 994 C C . LEU A 1 130 ? -2.632 -5.760 -4.721 1.00 92.69 130 LEU A C 1
ATOM 996 O O . LEU A 1 130 ? -3.508 -6.446 -4.190 1.00 92.69 130 LEU A O 1
ATOM 1000 N N . GLY A 1 131 ? -2.754 -5.255 -5.952 1.00 91.62 131 GLY A N 1
ATOM 1001 C CA . GLY A 1 131 ? -3.923 -5.469 -6.805 1.00 91.62 131 GLY A CA 1
ATOM 1002 C C . GLY A 1 131 ? -5.170 -4.669 -6.415 1.00 91.62 131 GLY A C 1
ATOM 1003 O O . GLY A 1 131 ? -6.241 -4.954 -6.947 1.00 91.62 131 GLY A O 1
ATOM 1004 N N . MET A 1 132 ? -5.061 -3.712 -5.487 1.00 96.00 132 MET A N 1
ATOM 1005 C CA . MET A 1 132 ? -6.187 -2.888 -5.021 1.00 96.00 132 MET A CA 1
ATOM 1006 C C . MET A 1 132 ? -6.232 -1.495 -5.663 1.00 96.00 132 MET A C 1
ATOM 1008 O O . MET A 1 132 ? -7.243 -0.805 -5.557 1.00 96.00 132 MET A O 1
ATOM 1012 N N . ASP A 1 133 ? -5.167 -1.082 -6.343 1.00 96.06 133 ASP A N 1
ATOM 1013 C CA . ASP A 1 133 ? -5.105 0.102 -7.195 1.00 96.06 133 ASP A CA 1
ATOM 1014 C C . ASP A 1 133 ? -5.611 -0.217 -8.610 1.00 96.06 133 ASP A C 1
ATOM 1016 O O . ASP A 1 133 ? -4.947 -0.883 -9.403 1.00 96.06 133 ASP A O 1
ATOM 1020 N N . ALA A 1 134 ? -6.815 0.258 -8.922 1.00 95.31 134 ALA A N 1
ATOM 1021 C CA . ALA A 1 134 ? -7.539 -0.014 -10.162 1.00 95.31 134 ALA A CA 1
ATOM 1022 C C . ALA A 1 134 ? -7.645 1.207 -11.094 1.00 95.31 134 ALA A C 1
ATOM 1024 O O . ALA A 1 134 ? -7.897 1.036 -12.287 1.00 95.31 134 ALA A O 1
ATOM 1025 N N . ASP A 1 135 ? -7.409 2.418 -10.581 1.00 96.19 135 ASP A N 1
ATOM 1026 C CA . ASP A 1 135 ? -7.591 3.675 -11.328 1.00 96.19 135 ASP A CA 1
ATOM 1027 C C . ASP A 1 135 ? -6.299 4.209 -11.981 1.00 96.19 135 ASP A C 1
ATOM 1029 O O . ASP A 1 135 ? -6.246 5.320 -12.519 1.00 96.19 135 ASP A O 1
ATOM 1033 N N . GLY A 1 136 ? -5.253 3.379 -11.993 1.00 95.94 136 GLY A N 1
ATOM 1034 C CA . GLY A 1 136 ? -4.003 3.615 -12.708 1.00 95.94 136 GLY A CA 1
ATOM 1035 C C . GLY A 1 136 ? -2.970 4.455 -11.945 1.00 95.94 136 GLY A C 1
ATOM 1036 O O . GLY A 1 136 ? -3.218 4.964 -10.848 1.00 95.94 136 GLY A O 1
ATOM 1037 N N . PRO A 1 137 ? -1.777 4.651 -12.535 1.00 96.88 137 PRO A N 1
ATOM 1038 C CA . PRO A 1 137 ? -0.606 5.115 -11.793 1.00 96.88 137 PRO A CA 1
ATOM 1039 C C . PRO A 1 137 ? -0.719 6.578 -11.346 1.00 96.88 137 PRO A C 1
ATOM 1041 O O . PRO A 1 137 ? -0.139 6.979 -10.340 1.00 96.88 137 PRO A O 1
ATOM 1044 N N . THR A 1 138 ? -1.476 7.409 -12.066 1.00 96.94 138 THR A N 1
ATOM 1045 C CA . THR A 1 138 ? -1.699 8.807 -11.670 1.00 96.94 138 THR A CA 1
ATOM 1046 C C . THR A 1 138 ? -2.664 8.930 -10.494 1.00 96.94 138 THR A C 1
ATOM 1048 O O . THR A 1 138 ? -2.479 9.833 -9.681 1.00 96.94 138 THR A O 1
ATOM 1051 N N . ALA A 1 139 ? -3.647 8.031 -10.366 1.00 98.19 139 ALA A N 1
ATOM 1052 C CA . ALA A 1 139 ? -4.509 7.961 -9.188 1.00 98.19 139 ALA A CA 1
ATOM 1053 C C . ALA A 1 139 ? -3.697 7.566 -7.948 1.00 98.19 139 ALA A C 1
ATOM 1055 O O . ALA A 1 139 ? -3.818 8.215 -6.910 1.00 98.19 139 ALA A O 1
ATOM 1056 N N . VAL A 1 140 ? -2.765 6.615 -8.100 1.00 98.44 140 VAL A N 1
ATOM 1057 C CA . VAL A 1 140 ? -1.813 6.252 -7.040 1.00 98.44 140 VAL A CA 1
ATOM 1058 C C . VAL A 1 140 ? -1.004 7.467 -6.587 1.00 98.44 140 VAL A C 1
ATOM 1060 O O . VAL A 1 140 ? -0.979 7.761 -5.395 1.00 98.44 140 VAL A O 1
ATOM 1063 N N . LEU A 1 141 ? -0.395 8.223 -7.514 1.00 98.44 141 LEU A N 1
ATOM 1064 C CA . LEU A 1 141 ? 0.351 9.435 -7.146 1.00 98.44 141 LEU A CA 1
ATOM 1065 C C . LEU A 1 141 ? -0.523 10.439 -6.387 1.00 98.44 141 LEU A C 1
ATOM 1067 O O . LEU A 1 141 ? -0.082 10.988 -5.380 1.00 98.44 141 LEU A O 1
ATOM 1071 N N . LYS A 1 142 ? -1.762 10.667 -6.827 1.00 98.44 142 LYS A N 1
ATOM 1072 C CA . LYS A 1 142 ? -2.663 11.592 -6.136 1.00 98.44 142 LYS A CA 1
ATOM 1073 C C . LYS A 1 142 ? -3.009 11.120 -4.726 1.00 98.44 142 LYS A C 1
ATOM 1075 O O . LYS A 1 142 ? -2.896 11.922 -3.803 1.00 98.44 142 LYS A O 1
ATOM 1080 N N . SER A 1 143 ? -3.352 9.846 -4.531 1.00 98.69 143 SER A N 1
ATOM 1081 C CA . SER A 1 143 ? -3.567 9.281 -3.191 1.00 98.69 143 SER A CA 1
ATOM 1082 C C . SER A 1 143 ? -2.335 9.439 -2.300 1.00 98.69 143 SER A C 1
ATOM 1084 O O . SER A 1 143 ? -2.450 9.922 -1.176 1.00 98.69 143 SER A O 1
ATOM 1086 N N . CYS A 1 144 ? -1.138 9.123 -2.808 1.00 98.12 144 CYS A N 1
ATOM 1087 C CA . CYS A 1 144 ? 0.119 9.325 -2.081 1.00 98.12 144 CYS A CA 1
ATOM 1088 C C . CYS A 1 144 ? 0.349 10.795 -1.713 1.00 98.12 144 CYS A C 1
ATOM 1090 O O . CYS A 1 144 ? 0.793 11.076 -0.605 1.00 98.12 144 CYS A O 1
ATOM 1092 N N . SER A 1 145 ? 0.022 11.729 -2.610 1.00 97.56 145 SER A N 1
ATOM 1093 C CA . SER A 1 145 ? 0.214 13.170 -2.390 1.00 97.56 145 SER A CA 1
ATOM 1094 C C . SER A 1 145 ? -0.671 13.762 -1.289 1.00 97.56 145 SER A C 1
ATOM 1096 O O . SER A 1 145 ? -0.381 14.843 -0.784 1.00 97.56 145 SER A O 1
ATOM 1098 N N . LYS A 1 146 ? -1.748 13.064 -0.903 1.00 98.00 146 LYS A N 1
ATOM 1099 C CA . LYS A 1 146 ? -2.638 13.474 0.194 1.00 98.00 146 LYS A CA 1
ATOM 1100 C C . LYS A 1 146 ? -2.053 13.169 1.576 1.00 98.00 146 LYS A C 1
ATOM 1102 O O . LYS A 1 146 ? -2.586 13.666 2.562 1.00 98.00 146 LYS A O 1
ATOM 1107 N N . ILE A 1 147 ? -0.985 12.372 1.654 1.00 97.31 147 ILE A N 1
ATOM 1108 C CA . ILE A 1 147 ? -0.220 12.138 2.881 1.00 97.31 147 ILE A CA 1
ATOM 1109 C C . ILE A 1 147 ? 0.852 13.226 2.975 1.00 97.31 147 ILE A C 1
ATOM 1111 O O . ILE A 1 147 ? 1.740 13.290 2.127 1.00 97.31 147 ILE A O 1
ATOM 1115 N N . ASP A 1 148 ? 0.782 14.082 3.998 1.00 92.56 148 ASP A N 1
ATOM 1116 C CA . ASP A 1 148 ? 1.790 15.131 4.207 1.00 92.56 148 ASP A CA 1
ATOM 1117 C C . ASP A 1 148 ? 3.117 14.531 4.699 1.00 92.56 148 ASP A C 1
ATOM 1119 O O . ASP A 1 148 ? 3.376 14.364 5.895 1.00 92.56 148 ASP A O 1
ATOM 1123 N N . THR A 1 149 ? 3.981 14.196 3.746 1.00 89.25 149 THR A N 1
ATOM 1124 C CA . THR A 1 149 ? 5.271 13.552 4.006 1.00 89.25 149 THR A CA 1
ATOM 1125 C C . THR A 1 149 ? 6.296 14.477 4.656 1.00 89.25 149 THR A C 1
ATOM 1127 O O . THR A 1 149 ? 7.313 13.997 5.145 1.00 89.25 149 THR A O 1
ATOM 1130 N N . LEU A 1 150 ? 6.063 15.795 4.699 1.00 89.81 150 LEU A N 1
ATOM 1131 C CA . LEU A 1 150 ? 6.919 16.694 5.483 1.00 89.81 150 LEU A CA 1
ATOM 1132 C C . LEU A 1 150 ? 6.659 16.549 6.983 1.00 89.81 150 LEU A C 1
ATOM 1134 O O . LEU A 1 150 ? 7.564 16.799 7.774 1.00 89.81 150 LEU A O 1
ATOM 1138 N N . GLN A 1 151 ? 5.446 16.143 7.358 1.00 92.31 151 GLN A N 1
ATOM 1139 C CA . GLN A 1 151 ? 5.064 15.877 8.743 1.00 92.31 151 GLN A CA 1
ATOM 1140 C C . GLN A 1 151 ? 5.163 14.400 9.113 1.00 92.31 151 GLN A C 1
ATOM 1142 O O . GLN A 1 151 ? 5.167 14.092 10.290 1.00 92.31 151 GLN A O 1
ATOM 1147 N N . THR A 1 152 ? 5.238 13.490 8.140 1.00 92.94 152 THR A N 1
ATOM 1148 C CA . THR A 1 152 ? 5.245 12.032 8.378 1.00 92.94 152 THR A CA 1
ATOM 1149 C C . THR A 1 152 ? 6.549 11.340 7.944 1.00 92.94 152 THR A C 1
ATOM 1151 O O . THR A 1 152 ? 6.678 10.119 8.043 1.00 92.94 152 THR A O 1
ATOM 1154 N N . TYR A 1 153 ? 7.553 12.146 7.572 1.00 91.81 153 TYR A N 1
ATOM 1155 C CA . TYR A 1 153 ? 8.942 11.771 7.298 1.00 91.81 153 TYR A CA 1
ATOM 1156 C C . TYR A 1 153 ? 9.127 10.825 6.095 1.00 91.81 153 TYR A C 1
ATOM 1158 O O . TYR A 1 153 ? 8.781 11.158 4.959 1.00 91.81 153 TYR A O 1
ATOM 1166 N N . ASN A 1 154 ? 9.818 9.698 6.281 1.00 92.06 154 ASN A N 1
ATOM 1167 C CA . ASN A 1 154 ? 10.354 8.916 5.174 1.00 92.06 154 ASN A CA 1
ATOM 1168 C C . ASN A 1 154 ? 9.313 7.915 4.685 1.00 92.06 154 ASN A C 1
ATOM 1170 O O . ASN A 1 154 ? 8.873 7.043 5.434 1.00 92.06 154 ASN A O 1
ATOM 1174 N N . HIS A 1 155 ? 8.991 7.966 3.392 1.00 95.31 155 HIS A N 1
ATOM 1175 C CA . HIS A 1 155 ? 8.055 7.028 2.780 1.00 95.31 155 HIS A CA 1
ATOM 1176 C C . HIS A 1 155 ? 8.626 6.322 1.564 1.00 95.31 155 HIS A C 1
ATOM 1178 O O . HIS A 1 155 ? 9.536 6.818 0.907 1.00 95.31 155 HIS A O 1
ATOM 1184 N N . LEU A 1 156 ? 8.048 5.163 1.246 1.00 96.06 156 LEU A N 1
ATOM 1185 C CA . LEU A 1 156 ? 8.415 4.374 0.083 1.00 96.06 156 LEU A CA 1
ATOM 1186 C C . LEU A 1 156 ? 7.182 4.021 -0.751 1.00 96.06 156 LEU A C 1
ATOM 1188 O O . LEU A 1 156 ? 6.287 3.309 -0.290 1.00 96.06 156 LEU A O 1
ATOM 1192 N N . LEU A 1 157 ? 7.205 4.459 -2.013 1.00 97.19 157 LEU A N 1
ATOM 1193 C CA . LEU A 1 157 ? 6.296 4.023 -3.070 1.00 97.19 157 LEU A CA 1
ATOM 1194 C C . LEU A 1 157 ? 6.996 3.073 -4.054 1.00 97.19 157 LEU A C 1
ATOM 1196 O O . LEU A 1 157 ? 8.029 3.414 -4.639 1.00 97.19 157 LEU A O 1
ATOM 1200 N N . ASN A 1 158 ? 6.406 1.901 -4.264 1.00 97.00 158 ASN A N 1
ATOM 1201 C CA . ASN A 1 158 ? 6.720 0.977 -5.343 1.00 97.00 158 ASN A CA 1
ATOM 1202 C C . ASN A 1 158 ? 5.681 1.094 -6.462 1.00 97.00 158 ASN A C 1
ATOM 1204 O O . ASN A 1 158 ? 4.478 1.159 -6.220 1.00 97.00 158 ASN A O 1
ATOM 1208 N N . GLN A 1 159 ? 6.147 1.062 -7.707 1.00 97.25 159 GLN A N 1
ATOM 1209 C CA . GLN A 1 159 ? 5.295 0.923 -8.887 1.00 97.25 159 GLN A CA 1
ATOM 1210 C C . GLN A 1 159 ? 5.917 -0.088 -9.851 1.00 97.25 159 GLN A C 1
ATOM 1212 O O . GLN A 1 159 ? 7.141 -0.175 -9.972 1.00 97.25 159 GLN A O 1
ATOM 1217 N N . LYS A 1 160 ? 5.091 -0.870 -10.547 1.00 96.44 160 LYS A N 1
ATOM 1218 C CA . LYS A 1 160 ? 5.552 -1.827 -11.559 1.00 96.44 160 LYS A CA 1
ATOM 1219 C C . LYS A 1 160 ? 4.968 -1.455 -12.915 1.00 96.44 160 LYS A C 1
ATOM 1221 O O . LYS A 1 160 ? 3.765 -1.289 -13.034 1.00 96.44 160 LYS A O 1
ATOM 1226 N N . PHE A 1 161 ? 5.820 -1.343 -13.926 1.00 95.44 161 PHE A N 1
ATOM 1227 C CA . PHE A 1 161 ? 5.443 -1.043 -15.307 1.00 95.44 161 PHE A CA 1
ATOM 1228 C C . PHE A 1 161 ? 5.909 -2.158 -16.243 1.00 95.44 161 PHE A C 1
ATOM 1230 O O . PHE A 1 161 ? 6.890 -2.854 -15.974 1.00 95.44 161 PHE A O 1
ATOM 1237 N N . LEU A 1 162 ? 5.240 -2.290 -17.387 1.00 92.81 162 LEU A N 1
ATOM 1238 C CA . LEU A 1 162 ? 5.734 -3.109 -18.492 1.00 92.81 162 LEU A CA 1
ATOM 1239 C C . LEU A 1 162 ? 6.843 -2.373 -19.270 1.00 92.81 162 LEU A C 1
ATOM 1241 O O . LEU A 1 162 ? 6.761 -1.151 -19.422 1.00 92.81 162 LEU A O 1
ATOM 1245 N N . PRO A 1 163 ? 7.841 -3.087 -19.834 1.00 89.19 163 PRO A N 1
ATOM 1246 C CA . PRO A 1 163 ? 8.949 -2.474 -20.577 1.00 89.19 163 PRO A CA 1
ATOM 1247 C C . PRO A 1 163 ? 8.524 -1.493 -21.677 1.00 89.19 163 PRO A C 1
ATOM 1249 O O . PRO A 1 163 ? 9.108 -0.420 -21.803 1.00 89.19 163 PRO A O 1
ATOM 1252 N N . HIS A 1 164 ? 7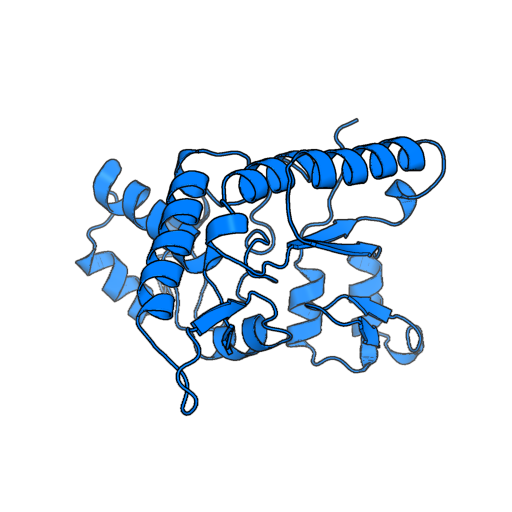.452 -1.807 -22.410 1.00 90.06 164 HIS A N 1
ATOM 1253 C CA . HIS A 1 164 ? 6.949 -0.977 -23.508 1.00 90.06 164 HIS A CA 1
ATOM 1254 C C . HIS A 1 164 ? 6.555 0.454 -23.083 1.00 90.06 164 HIS A C 1
ATOM 1256 O O . HIS A 1 164 ? 6.582 1.366 -23.911 1.00 90.06 164 HIS A O 1
ATOM 1262 N N . PHE A 1 165 ? 6.236 0.694 -21.804 1.00 90.12 165 PHE A N 1
ATOM 1263 C CA . PHE A 1 165 ? 5.929 2.043 -21.309 1.00 90.12 165 PHE A CA 1
ATOM 1264 C C . PHE A 1 165 ? 7.157 2.953 -21.203 1.00 90.12 165 PHE A C 1
ATOM 1266 O O . PHE A 1 165 ? 7.008 4.167 -21.096 1.00 90.12 165 PHE A O 1
ATOM 1273 N N . LEU A 1 166 ? 8.366 2.393 -21.252 1.00 89.12 166 LEU A N 1
ATOM 1274 C CA . LEU A 1 166 ? 9.619 3.151 -21.213 1.00 89.12 166 LEU A CA 1
ATOM 1275 C C . LEU A 1 166 ? 10.249 3.317 -22.608 1.00 89.12 166 LEU A C 1
ATOM 1277 O O . LEU A 1 166 ? 11.312 3.928 -22.743 1.00 89.12 166 LEU A O 1
ATOM 1281 N N . GLU A 1 167 ? 9.600 2.797 -23.648 1.00 89.44 167 GLU A N 1
ATOM 1282 C CA . GLU A 1 167 ? 10.108 2.747 -25.017 1.00 89.44 167 GLU A CA 1
ATOM 1283 C C . GLU A 1 167 ? 9.308 3.653 -25.965 1.00 89.44 167 GLU A C 1
ATOM 1285 O O . GLU A 1 167 ? 8.153 3.993 -25.713 1.00 89.44 167 GLU A O 1
ATOM 1290 N N . GLY A 1 168 ? 9.924 4.031 -27.090 1.00 89.94 168 GLY A N 1
ATOM 1291 C CA . GLY A 1 168 ? 9.252 4.752 -28.177 1.00 89.94 168 GLY A CA 1
ATOM 1292 C C . GLY A 1 168 ? 8.544 6.036 -27.730 1.00 89.94 168 GLY A C 1
ATOM 1293 O O . GLY A 1 168 ? 9.103 6.835 -26.978 1.00 89.94 168 GLY A O 1
ATOM 1294 N N . GLU A 1 169 ? 7.313 6.221 -28.211 1.00 86.44 169 GLU A N 1
ATOM 1295 C CA . GLU A 1 169 ? 6.464 7.382 -27.906 1.00 86.44 169 GLU A CA 1
ATOM 1296 C C . GLU A 1 169 ? 5.977 7.389 -26.443 1.00 86.44 169 GLU A C 1
ATOM 1298 O O . GLU A 1 169 ? 5.789 8.456 -25.861 1.00 86.44 169 GLU A O 1
ATOM 1303 N N . ASN A 1 170 ? 5.886 6.222 -25.787 1.00 89.50 170 ASN A N 1
ATOM 1304 C CA . ASN A 1 170 ? 5.470 6.123 -24.380 1.00 89.50 170 ASN A CA 1
ATOM 1305 C C . ASN A 1 170 ? 6.505 6.698 -23.407 1.00 89.50 170 ASN A C 1
ATOM 1307 O O . ASN A 1 170 ? 6.161 7.080 -22.286 1.00 89.50 170 ASN A O 1
ATOM 1311 N N . ARG A 1 171 ? 7.772 6.798 -23.829 1.00 90.81 171 ARG A N 1
ATOM 1312 C CA . ARG A 1 171 ? 8.848 7.363 -23.006 1.00 90.81 171 ARG A CA 1
ATOM 1313 C C . ARG A 1 171 ? 8.537 8.790 -22.556 1.00 90.81 171 ARG A C 1
ATOM 1315 O O . ARG A 1 171 ? 8.898 9.160 -21.439 1.00 90.81 171 ARG A O 1
ATOM 1322 N N . GLU A 1 172 ? 7.892 9.590 -23.404 1.00 93.50 172 GLU A N 1
ATOM 1323 C CA . GLU A 1 172 ? 7.499 10.956 -23.045 1.00 93.50 172 GLU A CA 1
ATOM 1324 C C . GLU A 1 172 ? 6.404 10.954 -21.972 1.00 93.50 172 GLU A C 1
ATOM 1326 O O . GLU A 1 172 ? 6.503 11.690 -20.990 1.00 93.50 172 GLU A O 1
ATOM 1331 N N . THR A 1 173 ? 5.421 10.060 -22.088 1.00 94.00 173 THR A N 1
ATOM 1332 C CA . THR A 1 173 ? 4.381 9.857 -21.069 1.00 94.00 173 THR A CA 1
ATOM 1333 C C . THR A 1 173 ? 4.982 9.431 -19.731 1.00 94.00 173 THR A C 1
ATOM 1335 O O . THR A 1 173 ? 4.667 10.029 -18.704 1.00 94.00 173 THR A O 1
ATOM 1338 N N . PHE A 1 174 ? 5.913 8.472 -19.725 1.00 95.00 174 PHE A N 1
ATOM 1339 C CA . PHE A 1 174 ? 6.602 8.046 -18.502 1.00 95.00 174 PHE A CA 1
ATOM 1340 C C . PHE A 1 174 ? 7.464 9.164 -17.893 1.00 95.00 174 PHE A C 1
ATOM 1342 O O . PHE A 1 174 ? 7.510 9.339 -16.676 1.00 95.00 174 PHE A O 1
ATOM 1349 N N . TYR A 1 175 ? 8.118 9.975 -18.727 1.00 94.75 175 TYR A N 1
ATOM 1350 C CA . TYR A 1 175 ? 8.849 11.155 -18.266 1.00 94.75 175 TYR A CA 1
ATOM 1351 C C . TYR A 1 175 ? 7.925 12.193 -17.614 1.00 94.75 175 TYR A C 1
ATOM 1353 O O . TYR A 1 175 ? 8.249 12.722 -16.550 1.00 94.75 175 TYR A O 1
ATOM 1361 N N . ASN A 1 176 ? 6.762 12.457 -18.212 1.00 95.94 176 ASN A N 1
ATOM 1362 C CA . ASN A 1 176 ? 5.760 13.351 -17.634 1.00 95.94 176 ASN A CA 1
ATOM 1363 C C . ASN A 1 176 ? 5.179 12.782 -16.334 1.00 95.94 176 ASN A C 1
ATOM 1365 O O . ASN A 1 176 ? 4.986 13.534 -15.386 1.00 95.94 176 ASN A O 1
ATOM 1369 N N . TYR A 1 177 ? 5.004 11.464 -16.241 1.00 96.56 177 TYR A N 1
ATOM 1370 C CA . TYR A 1 177 ? 4.622 10.793 -15.001 1.00 96.56 177 TYR A CA 1
ATOM 1371 C C . TYR A 1 177 ? 5.644 11.023 -13.871 1.00 96.56 177 TYR A C 1
ATOM 1373 O O . TYR A 1 177 ? 5.259 11.380 -12.758 1.00 96.56 177 TYR A O 1
ATOM 1381 N N . ILE A 1 178 ? 6.949 10.914 -14.155 1.00 96.50 178 ILE A N 1
ATOM 1382 C CA . ILE A 1 178 ? 8.002 11.231 -13.172 1.00 96.50 178 ILE A CA 1
ATOM 1383 C C . ILE A 1 178 ? 7.957 12.711 -12.769 1.00 96.50 178 ILE A C 1
ATOM 1385 O O . ILE A 1 178 ? 8.134 13.027 -11.595 1.00 96.50 178 ILE A O 1
ATOM 1389 N N . LYS A 1 179 ? 7.703 13.633 -13.707 1.00 97.62 179 LYS A N 1
ATOM 1390 C CA . LYS A 1 179 ? 7.513 15.050 -13.357 1.00 97.62 179 LYS A CA 1
ATOM 1391 C C . LYS A 1 179 ? 6.334 15.248 -12.417 1.00 97.62 179 LYS A C 1
ATOM 1393 O O . LYS A 1 179 ? 6.496 15.916 -11.408 1.00 97.62 179 LYS A O 1
ATOM 1398 N N . SER A 1 180 ? 5.193 14.625 -12.707 1.00 97.44 180 SER A N 1
ATOM 1399 C CA . SER A 1 180 ? 4.015 14.706 -11.844 1.00 97.44 180 SER A CA 1
ATOM 1400 C C . SER A 1 180 ? 4.296 14.175 -10.441 1.00 97.44 180 SER A C 1
ATOM 1402 O O . SER A 1 180 ? 3.883 14.807 -9.479 1.00 97.44 180 SER A O 1
ATOM 1404 N N . TRP A 1 181 ? 5.039 13.072 -10.301 1.00 97.50 181 TRP A N 1
ATOM 1405 C CA . TRP A 1 181 ? 5.492 12.586 -8.990 1.00 97.50 181 TRP A CA 1
ATOM 1406 C C . TRP A 1 181 ? 6.253 13.667 -8.204 1.00 97.50 181 TRP A C 1
ATOM 1408 O O . TRP A 1 181 ? 5.959 13.886 -7.028 1.00 97.50 181 TRP A O 1
ATOM 1418 N N . ALA A 1 182 ? 7.181 14.368 -8.861 1.00 96.38 182 ALA A N 1
ATOM 1419 C CA . ALA A 1 182 ? 7.947 15.445 -8.239 1.00 96.38 182 ALA A CA 1
ATOM 1420 C C . ALA A 1 182 ? 7.069 16.665 -7.907 1.00 96.38 182 ALA A C 1
ATOM 1422 O O . ALA A 1 182 ? 7.182 17.219 -6.815 1.00 96.38 182 ALA A O 1
ATOM 1423 N N . ASP A 1 183 ? 6.171 17.057 -8.815 1.00 96.88 183 ASP A N 1
ATOM 1424 C CA . ASP A 1 183 ? 5.245 18.182 -8.626 1.00 96.88 183 ASP A CA 1
ATOM 1425 C C . ASP A 1 183 ? 4.246 17.922 -7.486 1.00 96.88 183 ASP A C 1
ATOM 1427 O O . ASP A 1 183 ? 3.846 18.852 -6.788 1.00 96.88 183 ASP A O 1
ATOM 1431 N N . PHE A 1 184 ? 3.876 16.657 -7.259 1.00 96.19 184 PHE A N 1
ATOM 1432 C CA . PHE A 1 184 ? 3.049 16.228 -6.129 1.00 96.19 184 PHE A CA 1
ATOM 1433 C C . PHE A 1 184 ? 3.799 16.169 -4.791 1.00 96.19 184 PHE A C 1
ATOM 1435 O O . PHE A 1 184 ? 3.179 15.882 -3.771 1.00 96.19 184 PHE A O 1
ATOM 1442 N N . GLY A 1 185 ? 5.109 16.428 -4.767 1.00 93.88 185 GLY A N 1
ATOM 1443 C CA . GLY A 1 185 ? 5.893 16.459 -3.530 1.00 93.88 185 GLY A CA 1
ATOM 1444 C C . GLY A 1 185 ? 6.072 15.095 -2.858 1.00 93.88 185 GLY A C 1
ATOM 1445 O O . GLY A 1 185 ? 6.427 15.039 -1.685 1.00 93.88 185 GLY A O 1
ATOM 1446 N N . ILE A 1 186 ? 5.849 13.995 -3.580 1.00 95.62 186 ILE A N 1
ATOM 1447 C CA . ILE A 1 186 ? 6.001 12.642 -3.037 1.00 95.62 186 ILE A CA 1
ATOM 1448 C C . ILE A 1 186 ? 7.505 12.364 -2.863 1.00 95.62 186 ILE A C 1
ATOM 1450 O O . ILE A 1 186 ? 8.266 12.506 -3.821 1.00 95.62 186 ILE A O 1
ATOM 1454 N N . PRO A 1 187 ? 7.974 11.922 -1.684 1.00 93.38 187 PRO A N 1
ATOM 1455 C CA . PRO A 1 187 ? 9.400 11.944 -1.349 1.00 93.38 187 PRO A CA 1
ATOM 1456 C C . PRO A 1 187 ? 10.217 10.887 -2.098 1.00 93.38 187 PRO A C 1
ATOM 1458 O O . PRO A 1 187 ? 11.416 11.056 -2.319 1.00 93.38 187 PRO A O 1
ATOM 1461 N N . HIS A 1 188 ? 9.588 9.780 -2.491 1.00 96.00 188 HIS A N 1
ATOM 1462 C CA . HIS A 1 188 ? 10.277 8.651 -3.098 1.00 96.00 188 HIS A CA 1
ATOM 1463 C C . HIS A 1 188 ? 9.342 7.845 -3.994 1.00 96.00 188 HIS A C 1
ATOM 1465 O O . HIS A 1 188 ? 8.205 7.563 -3.623 1.00 96.00 188 HIS A O 1
ATOM 1471 N N . ILE A 1 189 ? 9.867 7.386 -5.128 1.00 97.31 189 ILE A N 1
ATOM 1472 C CA . ILE A 1 189 ? 9.262 6.362 -5.977 1.00 97.31 189 ILE A CA 1
ATOM 1473 C C . ILE A 1 189 ? 10.360 5.457 -6.542 1.00 97.31 189 ILE A C 1
ATOM 1475 O O . ILE A 1 189 ? 11.446 5.921 -6.889 1.00 97.31 189 ILE A O 1
ATOM 1479 N N . GLN A 1 190 ? 10.083 4.160 -6.647 1.00 96.94 190 GLN A N 1
ATOM 1480 C CA . GLN A 1 190 ? 10.963 3.200 -7.314 1.00 96.94 190 GLN A CA 1
ATOM 1481 C C . GLN A 1 190 ? 10.167 2.243 -8.199 1.00 96.94 190 GLN A C 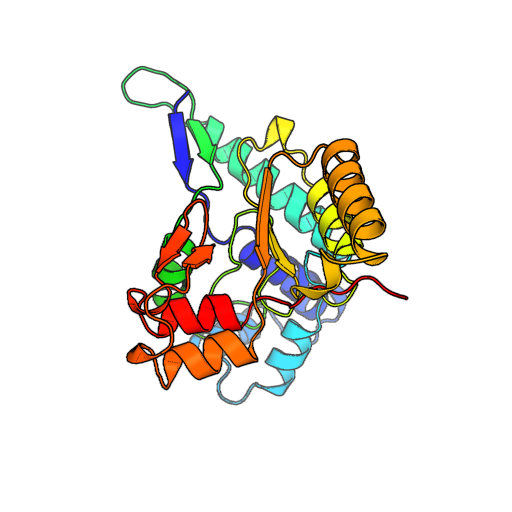1
ATOM 1483 O O . GLN A 1 190 ? 8.989 1.978 -7.952 1.00 96.94 190 GLN A O 1
ATOM 1488 N N . PHE A 1 191 ? 10.840 1.699 -9.214 1.00 96.81 191 PHE A N 1
ATOM 1489 C CA . PHE A 1 191 ? 10.181 0.963 -10.285 1.00 96.81 191 PHE A CA 1
ATOM 1490 C C . PHE A 1 191 ? 10.680 -0.471 -10.418 1.00 96.81 191 PHE A C 1
ATOM 1492 O O . PHE A 1 191 ? 11.886 -0.726 -10.428 1.00 96.81 191 PHE A O 1
ATOM 1499 N N . ASN A 1 192 ? 9.740 -1.392 -10.607 1.00 96.56 192 ASN A N 1
ATOM 1500 C CA . ASN A 1 192 ? 9.979 -2.622 -11.352 1.00 96.56 192 ASN A CA 1
ATOM 1501 C C . ASN A 1 192 ? 9.575 -2.397 -12.812 1.00 96.56 192 ASN A C 1
ATOM 1503 O O . ASN A 1 192 ? 8.504 -1.858 -13.075 1.00 96.56 192 ASN A O 1
ATOM 1507 N N . VAL A 1 193 ? 10.410 -2.829 -13.754 1.00 95.12 193 VAL A N 1
ATOM 1508 C CA . VAL A 1 193 ? 10.099 -2.787 -15.191 1.00 95.12 193 VAL A CA 1
ATOM 1509 C C . VAL A 1 193 ? 10.223 -4.201 -15.739 1.00 95.12 193 VAL A C 1
ATOM 1511 O O . VAL A 1 193 ? 11.257 -4.598 -16.268 1.00 95.12 193 VAL A O 1
ATOM 1514 N N . VAL A 1 194 ? 9.194 -5.004 -15.485 1.00 94.62 194 VAL A N 1
ATOM 1515 C CA . VAL A 1 194 ? 9.189 -6.453 -15.712 1.00 94.62 194 VAL A CA 1
ATOM 1516 C C . VAL A 1 194 ? 7.745 -6.934 -15.818 1.00 94.62 194 VAL A C 1
ATOM 1518 O O . VAL A 1 194 ? 6.879 -6.410 -15.118 1.00 94.62 194 VAL A O 1
ATOM 1521 N N . SER A 1 195 ? 7.483 -7.916 -16.682 1.00 93.88 195 SER A N 1
ATOM 1522 C CA . SER A 1 195 ? 6.153 -8.515 -16.803 1.00 93.88 195 SER A CA 1
ATOM 1523 C C . SER A 1 195 ? 5.947 -9.668 -15.823 1.00 93.88 195 SER A C 1
ATOM 1525 O O . SER A 1 195 ? 6.880 -10.392 -15.467 1.00 93.88 195 SER A O 1
ATOM 1527 N N . ARG A 1 196 ? 4.694 -9.885 -15.436 1.00 95.12 196 ARG A N 1
ATOM 1528 C CA . ARG A 1 196 ? 4.220 -11.018 -14.650 1.00 95.12 196 ARG A CA 1
ATOM 1529 C C . ARG A 1 196 ? 4.609 -12.331 -15.308 1.00 95.12 196 ARG A C 1
ATOM 1531 O O . ARG A 1 196 ? 5.140 -13.194 -14.623 1.00 95.12 196 ARG A O 1
ATOM 1538 N N . ASP A 1 197 ? 4.417 -12.451 -16.618 1.00 95.75 197 ASP A N 1
ATOM 1539 C CA . ASP A 1 197 ? 4.777 -13.658 -17.365 1.00 95.75 197 ASP A CA 1
ATOM 1540 C C . ASP A 1 197 ? 6.280 -13.955 -17.284 1.00 95.75 197 ASP A C 1
ATOM 1542 O O . ASP A 1 197 ? 6.667 -15.104 -17.098 1.00 95.75 197 ASP A O 1
ATOM 1546 N N . MET A 1 198 ? 7.135 -12.924 -17.344 1.00 95.25 198 MET A N 1
ATOM 1547 C CA . MET A 1 198 ? 8.582 -13.094 -17.172 1.00 95.25 198 MET A CA 1
ATOM 1548 C C . MET A 1 198 ? 8.928 -13.551 -15.755 1.00 95.25 198 MET A C 1
ATOM 1550 O O . MET A 1 198 ? 9.789 -14.409 -15.586 1.00 95.25 198 MET A O 1
ATOM 1554 N N . LEU A 1 199 ? 8.266 -12.995 -14.738 1.00 97.12 199 LEU A N 1
ATOM 1555 C CA . LEU A 1 199 ? 8.479 -13.405 -13.352 1.00 97.12 199 LEU A CA 1
ATOM 1556 C C . LEU A 1 199 ? 8.001 -14.843 -13.108 1.00 97.12 199 LEU A C 1
ATOM 1558 O O . LEU A 1 199 ? 8.712 -15.599 -12.458 1.00 97.12 199 LEU A O 1
ATOM 1562 N N . LEU A 1 200 ? 6.849 -15.240 -13.655 1.00 97.44 200 LEU A N 1
ATOM 1563 C CA . LEU A 1 200 ? 6.334 -16.611 -13.565 1.00 97.44 200 LEU A CA 1
ATOM 1564 C C . LEU A 1 200 ? 7.272 -17.606 -14.263 1.00 97.44 200 LEU A C 1
ATOM 1566 O O . LEU A 1 200 ? 7.655 -18.607 -13.661 1.00 97.44 200 LEU A O 1
ATOM 1570 N N . ASP A 1 201 ? 7.728 -17.296 -15.480 1.00 97.69 201 ASP A N 1
ATOM 1571 C CA . ASP A 1 201 ? 8.721 -18.115 -16.191 1.00 97.69 201 ASP A CA 1
ATOM 1572 C C . ASP A 1 201 ? 10.046 -18.188 -15.411 1.00 97.69 201 ASP A C 1
ATOM 1574 O O . ASP A 1 201 ? 10.677 -19.239 -15.344 1.00 97.69 201 ASP A O 1
ATOM 1578 N N . ALA A 1 202 ? 10.448 -17.108 -14.734 1.00 97.38 202 ALA A N 1
ATOM 1579 C CA . ALA A 1 202 ? 11.628 -17.095 -13.874 1.00 97.38 202 ALA A CA 1
ATOM 1580 C C . ALA A 1 202 ? 11.463 -17.891 -12.568 1.00 97.38 202 ALA A C 1
ATOM 1582 O O . ALA A 1 202 ? 12.468 -18.364 -12.034 1.00 97.38 202 ALA A O 1
ATOM 1583 N N . GLN A 1 203 ? 10.238 -18.073 -12.063 1.00 97.25 203 GLN A N 1
ATOM 1584 C CA . GLN A 1 203 ? 9.969 -18.979 -10.940 1.00 97.25 203 GLN A CA 1
ATOM 1585 C C . GLN A 1 203 ? 10.064 -20.445 -11.369 1.00 97.25 203 GLN A C 1
ATOM 1587 O O . GLN A 1 203 ? 10.624 -21.261 -10.638 1.00 97.25 203 GLN A O 1
ATOM 1592 N N . GLU A 1 204 ? 9.520 -20.785 -12.540 1.00 97.31 204 GLU A N 1
ATOM 1593 C CA . GLU A 1 204 ? 9.520 -22.158 -13.062 1.00 97.31 204 GLU A CA 1
ATOM 1594 C C . GLU A 1 204 ? 10.886 -22.577 -13.625 1.00 97.31 204 GLU A C 1
ATOM 1596 O O . GLU A 1 204 ? 11.290 -23.736 -13.496 1.00 97.31 204 GLU A O 1
ATOM 1601 N N . HIS A 1 205 ? 11.614 -21.633 -14.225 1.00 96.88 205 HIS A N 1
ATOM 1602 C CA . HIS A 1 205 ? 12.877 -21.854 -14.930 1.00 96.88 205 HIS A CA 1
ATOM 1603 C C . HIS A 1 205 ? 13.991 -20.888 -14.479 1.00 96.88 205 HIS A C 1
ATOM 1605 O O . HIS A 1 205 ? 14.563 -20.164 -15.307 1.00 96.88 205 HIS A O 1
ATOM 1611 N N . PRO A 1 206 ? 14.364 -20.857 -13.184 1.00 95.94 206 PRO A N 1
ATOM 1612 C CA . PRO A 1 206 ? 15.335 -19.896 -12.649 1.00 95.94 206 PRO A CA 1
ATOM 1613 C C . PRO A 1 206 ? 16.713 -19.977 -13.329 1.00 95.94 206 PRO A C 1
ATOM 1615 O O . PRO A 1 206 ? 17.447 -18.990 -13.395 1.00 95.94 206 PRO A O 1
ATOM 1618 N N . GLU A 1 207 ? 17.081 -21.128 -13.896 1.00 96.06 207 GLU A N 1
ATOM 1619 C CA . GLU A 1 207 ? 18.318 -21.314 -14.653 1.00 96.06 207 GLU A CA 1
ATOM 1620 C C . GLU A 1 207 ? 18.393 -20.481 -15.937 1.00 96.06 207 GLU A C 1
ATOM 1622 O O . GLU A 1 207 ? 19.500 -20.125 -16.349 1.00 96.06 207 GLU A O 1
ATOM 1627 N N . LYS A 1 208 ? 17.246 -20.143 -16.539 1.00 96.44 208 LYS A N 1
ATOM 1628 C CA . LYS A 1 208 ? 17.159 -19.280 -17.729 1.00 96.44 208 LYS A CA 1
ATOM 1629 C C . LYS A 1 208 ? 17.200 -17.793 -17.372 1.00 96.44 208 LYS A C 1
ATOM 1631 O O . LYS A 1 208 ? 17.526 -16.975 -18.226 1.00 96.44 208 LYS A O 1
ATOM 1636 N N . HIS A 1 209 ? 16.940 -17.459 -16.107 1.00 96.38 209 HIS A N 1
ATOM 1637 C CA . HIS A 1 209 ? 16.736 -16.092 -15.614 1.00 96.38 209 HIS A CA 1
ATOM 1638 C C . HIS A 1 209 ? 17.716 -15.694 -14.506 1.00 96.38 209 HIS A C 1
ATOM 1640 O O . HIS A 1 209 ? 17.426 -14.817 -13.698 1.00 96.38 209 HIS A O 1
ATOM 1646 N N . ARG A 1 210 ? 18.909 -16.303 -14.460 1.00 93.31 210 ARG A N 1
ATOM 1647 C CA . ARG A 1 210 ? 19.901 -16.067 -13.387 1.00 93.31 210 ARG A CA 1
ATOM 1648 C C . ARG A 1 210 ? 20.309 -14.604 -13.206 1.00 93.31 210 ARG A C 1
ATOM 1650 O O . ARG A 1 210 ? 20.710 -14.217 -12.117 1.00 93.31 210 ARG A O 1
ATOM 1657 N N . SER A 1 211 ? 20.242 -13.802 -14.266 1.00 95.94 211 SER A N 1
ATOM 1658 C CA . SER A 1 211 ? 20.577 -12.375 -14.238 1.00 95.94 211 SER A CA 1
ATOM 1659 C C . SER A 1 211 ? 19.361 -11.462 -14.068 1.00 95.94 211 SER A C 1
ATOM 1661 O O . SER A 1 211 ? 19.522 -10.245 -14.140 1.00 95.94 211 SER A O 1
ATOM 1663 N N . LEU A 1 212 ? 18.153 -12.010 -13.892 1.00 96.75 212 LEU A N 1
ATOM 1664 C CA . LEU A 1 212 ? 16.946 -11.213 -13.692 1.00 96.75 212 LEU A CA 1
ATOM 1665 C C . LEU A 1 212 ? 17.016 -10.532 -12.325 1.00 96.75 212 LEU A C 1
ATOM 1667 O O . LEU A 1 212 ? 16.957 -11.190 -11.285 1.00 96.75 212 LEU A O 1
ATOM 1671 N N . ILE A 1 213 ? 17.148 -9.208 -12.341 1.00 97.00 213 ILE A N 1
ATOM 1672 C CA . ILE A 1 213 ? 17.156 -8.370 -11.144 1.00 97.00 213 ILE A CA 1
ATOM 1673 C C . ILE A 1 213 ? 15.793 -7.701 -11.019 1.00 97.00 213 ILE A C 1
ATOM 1675 O O . ILE A 1 213 ? 15.301 -7.101 -11.972 1.00 97.00 213 ILE A O 1
ATOM 1679 N N . VAL A 1 214 ? 15.218 -7.768 -9.823 1.00 97.12 214 VAL A N 1
ATOM 1680 C CA . VAL A 1 214 ? 13.953 -7.111 -9.480 1.00 97.12 214 VAL A CA 1
ATOM 1681 C C . VAL A 1 214 ? 14.153 -6.123 -8.342 1.00 97.12 214 VAL A C 1
ATOM 1683 O O . VAL A 1 214 ? 15.091 -6.240 -7.546 1.00 97.12 214 VAL A O 1
ATOM 1686 N N . ARG A 1 215 ? 13.247 -5.152 -8.248 1.00 96.56 215 ARG A N 1
ATOM 1687 C CA . ARG A 1 215 ? 13.129 -4.255 -7.101 1.00 96.56 215 ARG A CA 1
ATOM 1688 C C . ARG A 1 215 ? 12.243 -4.900 -6.037 1.00 96.56 215 ARG A C 1
ATOM 1690 O O . ARG A 1 215 ? 11.149 -5.362 -6.343 1.00 96.56 215 ARG A O 1
ATOM 1697 N N . VAL A 1 216 ? 12.698 -4.916 -4.787 1.00 92.06 216 VAL A N 1
ATOM 1698 C CA . VAL A 1 216 ? 11.907 -5.413 -3.651 1.00 92.06 216 VAL A CA 1
ATOM 1699 C C . VAL A 1 216 ? 11.261 -4.217 -2.944 1.00 92.06 216 VAL A C 1
ATOM 1701 O O . VAL A 1 216 ? 10.256 -3.689 -3.420 1.00 92.06 216 VAL A O 1
ATOM 1704 N N . VAL A 1 217 ? 11.839 -3.752 -1.838 1.00 89.75 217 VAL A N 1
ATOM 1705 C CA . VAL A 1 217 ? 11.410 -2.574 -1.072 1.00 89.75 217 VAL A CA 1
ATOM 1706 C C . VAL A 1 217 ? 12.691 -1.866 -0.625 1.00 89.75 217 VAL A C 1
ATOM 1708 O O . VAL A 1 217 ? 13.319 -2.262 0.348 1.00 89.75 217 VAL A O 1
ATOM 1711 N N . GLY A 1 218 ? 13.171 -0.898 -1.407 1.00 89.56 218 GLY A N 1
ATOM 1712 C CA . GLY A 1 218 ? 14.370 -0.113 -1.076 1.00 89.56 218 GLY A CA 1
ATOM 1713 C C . GLY A 1 218 ? 15.690 -0.735 -1.550 1.00 89.56 218 GLY A C 1
ATOM 1714 O O . GLY A 1 218 ? 16.720 -0.063 -1.553 1.00 89.56 218 GLY A O 1
ATOM 1715 N N . TYR A 1 219 ? 15.667 -1.970 -2.062 1.00 93.62 219 TYR A N 1
ATOM 1716 C CA . TYR A 1 219 ? 16.831 -2.648 -2.638 1.00 93.62 219 TYR A CA 1
ATOM 1717 C C . TYR A 1 219 ? 16.465 -3.478 -3.875 1.00 93.62 219 TYR A C 1
ATOM 1719 O O . TYR A 1 219 ? 15.288 -3.732 -4.149 1.00 93.62 219 TYR A O 1
ATOM 1727 N N . SER A 1 220 ? 17.489 -3.877 -4.628 1.00 96.25 220 SER A N 1
ATOM 1728 C CA . SER A 1 220 ? 17.363 -4.773 -5.779 1.00 96.25 220 SER A CA 1
ATOM 1729 C C . SER A 1 220 ? 18.052 -6.104 -5.487 1.00 96.25 220 SER A C 1
ATOM 1731 O O . SER A 1 220 ? 19.059 -6.132 -4.779 1.00 96.25 220 SER A O 1
ATOM 1733 N N . ALA A 1 221 ? 17.526 -7.195 -6.033 1.00 96.50 221 ALA A N 1
ATOM 1734 C CA . ALA A 1 221 ? 18.053 -8.542 -5.829 1.00 96.50 221 ALA A CA 1
ATOM 1735 C C . ALA A 1 221 ? 17.858 -9.407 -7.073 1.00 96.50 221 ALA A C 1
ATOM 1737 O O . ALA A 1 221 ? 16.981 -9.129 -7.894 1.00 96.50 221 ALA A O 1
ATOM 1738 N N . TYR A 1 222 ? 18.652 -10.471 -7.192 1.00 97.25 222 TYR A N 1
ATOM 1739 C CA . TYR A 1 222 ? 18.393 -11.511 -8.181 1.00 97.25 222 TYR A CA 1
ATOM 1740 C C . TYR A 1 222 ? 17.101 -12.232 -7.818 1.00 97.25 222 TYR A C 1
ATOM 1742 O O . TYR A 1 222 ? 16.951 -12.729 -6.704 1.00 97.25 222 TYR A O 1
ATOM 1750 N N . PHE A 1 223 ? 16.165 -12.293 -8.760 1.00 97.56 223 PHE A N 1
ATOM 1751 C CA . PHE A 1 223 ? 14.848 -12.879 -8.529 1.00 97.56 223 PHE A CA 1
ATOM 1752 C C . PHE A 1 223 ? 14.939 -14.354 -8.118 1.00 97.56 223 PHE A C 1
ATOM 1754 O O . PHE A 1 223 ? 14.238 -14.789 -7.208 1.00 97.56 223 PHE A O 1
ATOM 1761 N N . ALA A 1 224 ? 15.863 -15.096 -8.735 1.00 95.31 224 ALA A N 1
ATOM 1762 C CA . ALA A 1 224 ? 16.117 -16.503 -8.436 1.00 95.31 224 ALA A CA 1
ATOM 1763 C C . ALA A 1 224 ? 16.645 -16.753 -7.007 1.00 95.31 224 ALA A C 1
ATOM 1765 O O . ALA A 1 224 ? 16.508 -17.867 -6.508 1.00 95.31 224 ALA A O 1
ATOM 1766 N N . ASP A 1 225 ? 17.209 -15.735 -6.347 1.00 95.38 225 ASP A N 1
ATOM 1767 C CA . ASP A 1 225 ? 17.738 -15.839 -4.980 1.00 95.38 225 ASP A CA 1
ATOM 1768 C C . ASP A 1 225 ? 16.674 -15.520 -3.911 1.00 95.38 225 ASP A C 1
ATOM 1770 O O . ASP A 1 225 ? 16.917 -15.680 -2.712 1.00 95.38 225 ASP A O 1
ATOM 1774 N N . LEU A 1 226 ? 15.492 -15.046 -4.319 1.00 95.50 226 LEU A N 1
ATOM 1775 C CA . LEU A 1 226 ? 14.392 -14.731 -3.410 1.00 95.50 226 LEU A CA 1
ATOM 1776 C C . LEU A 1 226 ? 13.618 -15.994 -3.011 1.00 95.50 226 LEU A C 1
ATOM 1778 O O . LEU A 1 226 ? 13.502 -16.951 -3.775 1.00 95.50 226 LEU A O 1
ATOM 1782 N N . SER A 1 227 ? 13.028 -15.984 -1.813 1.00 94.69 227 SER A N 1
ATOM 1783 C CA . SER A 1 227 ? 12.090 -17.035 -1.413 1.00 94.69 227 SER A CA 1
ATOM 1784 C C . SER A 1 227 ? 10.835 -16.997 -2.289 1.00 94.69 227 SER A C 1
ATOM 1786 O O . SER A 1 227 ? 10.413 -15.924 -2.722 1.00 94.69 227 SER A O 1
ATOM 1788 N N . LYS A 1 228 ? 10.193 -18.154 -2.500 1.00 94.62 228 LYS A N 1
ATOM 1789 C CA . LYS A 1 228 ? 8.990 -18.242 -3.343 1.00 94.62 228 LYS A CA 1
ATOM 1790 C C . LYS A 1 228 ? 7.905 -17.242 -2.924 1.00 94.62 228 LYS A C 1
ATOM 1792 O O . LYS A 1 228 ? 7.365 -16.555 -3.775 1.00 94.62 228 LYS A O 1
ATOM 1797 N N . GLY A 1 229 ? 7.620 -17.109 -1.630 1.00 92.62 229 GLY A N 1
ATOM 1798 C CA . GLY A 1 229 ? 6.579 -16.180 -1.187 1.00 92.62 229 GLY A CA 1
ATOM 1799 C C . GLY A 1 229 ? 6.930 -14.705 -1.423 1.00 92.62 229 GLY A C 1
ATOM 1800 O O . GLY A 1 229 ? 6.053 -13.922 -1.769 1.00 92.62 229 GLY A O 1
ATOM 1801 N N . LEU A 1 230 ? 8.212 -14.323 -1.350 1.00 92.75 230 LEU A N 1
ATOM 1802 C CA . LEU A 1 230 ? 8.631 -12.966 -1.716 1.00 92.75 230 LEU A CA 1
ATOM 1803 C C . LEU A 1 230 ? 8.589 -12.742 -3.238 1.00 92.75 230 LEU A C 1
ATOM 1805 O O . LEU A 1 230 ? 8.290 -11.640 -3.690 1.00 92.75 230 LEU A O 1
ATOM 1809 N N . GLN A 1 231 ? 8.861 -13.777 -4.035 1.00 96.31 231 GLN A N 1
ATOM 1810 C CA . GLN A 1 231 ? 8.651 -13.734 -5.484 1.00 96.31 231 GLN A CA 1
ATOM 1811 C C . GLN A 1 231 ? 7.164 -13.551 -5.821 1.00 96.31 231 GLN A C 1
ATOM 1813 O O . GLN A 1 231 ? 6.832 -12.663 -6.606 1.00 96.31 231 GLN A O 1
ATOM 1818 N N . ASP A 1 232 ? 6.285 -14.341 -5.194 1.00 94.81 232 ASP A N 1
ATOM 1819 C CA . ASP A 1 232 ? 4.828 -14.259 -5.355 1.00 94.81 232 ASP A CA 1
ATOM 1820 C C . ASP A 1 232 ? 4.330 -12.841 -5.001 1.00 94.81 232 ASP A C 1
ATOM 1822 O O . ASP A 1 232 ? 3.601 -12.223 -5.775 1.00 94.81 232 ASP A O 1
ATOM 1826 N N . HIS A 1 233 ? 4.843 -12.259 -3.909 1.00 93.12 233 HIS A N 1
ATOM 1827 C CA . HIS A 1 233 ? 4.541 -10.886 -3.478 1.00 93.12 233 HIS A CA 1
ATOM 1828 C C . HIS A 1 233 ? 4.902 -9.818 -4.528 1.00 93.12 233 HIS A C 1
ATOM 1830 O O . HIS A 1 233 ? 4.170 -8.852 -4.722 1.00 93.12 233 HIS A O 1
ATOM 1836 N N . ILE A 1 234 ? 6.014 -9.981 -5.256 1.00 94.94 234 ILE A N 1
ATOM 1837 C CA . ILE A 1 234 ? 6.411 -9.070 -6.351 1.00 94.94 234 ILE A CA 1
ATOM 1838 C C . ILE A 1 234 ? 5.553 -9.294 -7.604 1.00 94.94 234 ILE A C 1
ATOM 1840 O O . ILE A 1 234 ? 5.185 -8.345 -8.309 1.00 94.94 234 ILE A O 1
ATOM 1844 N N . ILE A 1 235 ? 5.223 -10.552 -7.887 1.00 95.56 235 ILE A N 1
ATOM 1845 C CA . ILE A 1 235 ? 4.363 -10.959 -9.002 1.00 95.56 235 ILE A CA 1
ATOM 1846 C C . ILE A 1 235 ? 2.963 -10.348 -8.876 1.00 95.56 235 ILE A C 1
ATOM 1848 O O . ILE A 1 235 ? 2.405 -9.897 -9.880 1.00 95.56 235 ILE A O 1
ATOM 1852 N N . GLU A 1 236 ? 2.421 -10.294 -7.662 1.00 94.31 236 GLU A N 1
ATOM 1853 C CA . GLU A 1 236 ? 1.081 -9.783 -7.348 1.00 94.31 236 GLU A CA 1
ATOM 1854 C C . GLU A 1 236 ? 0.945 -8.259 -7.395 1.00 94.31 236 GLU A C 1
ATOM 1856 O O . GLU A 1 236 ? -0.173 -7.763 -7.500 1.00 94.31 236 GLU A O 1
ATOM 1861 N N . ARG A 1 237 ? 2.053 -7.506 -7.393 1.00 94.75 237 ARG A N 1
ATOM 1862 C CA . ARG A 1 237 ? 2.014 -6.046 -7.593 1.00 94.75 237 ARG A CA 1
ATOM 1863 C C . ARG A 1 237 ? 1.302 -5.700 -8.901 1.00 94.75 237 ARG A C 1
ATOM 1865 O O . ARG A 1 237 ? 1.512 -6.374 -9.913 1.00 94.75 237 ARG A O 1
ATOM 1872 N N . THR A 1 238 ? 0.533 -4.621 -8.900 1.00 93.31 238 THR A N 1
ATOM 1873 C CA . THR A 1 238 ? -0.206 -4.147 -10.075 1.00 93.31 238 THR A CA 1
ATOM 1874 C C . THR A 1 238 ? 0.745 -3.765 -11.207 1.00 93.31 238 THR A C 1
ATOM 1876 O O . THR A 1 238 ? 1.737 -3.066 -10.995 1.00 93.31 238 THR A O 1
ATOM 1879 N N . GLU A 1 239 ? 0.469 -4.253 -12.417 1.00 93.06 239 GLU A N 1
ATOM 1880 C CA . GLU A 1 239 ? 1.134 -3.796 -13.638 1.00 93.06 239 GLU A CA 1
ATOM 1881 C C . GLU A 1 239 ? 0.455 -2.524 -14.127 1.00 93.06 239 GLU A C 1
ATOM 1883 O O . GLU A 1 239 ? -0.627 -2.561 -14.709 1.00 93.06 239 GLU A O 1
ATOM 1888 N N . GLN A 1 240 ? 1.097 -1.390 -13.873 1.00 93.12 240 GLN A N 1
ATOM 1889 C CA . GLN A 1 240 ? 0.572 -0.093 -14.251 1.00 93.12 240 GLN A CA 1
ATOM 1890 C C . GLN A 1 240 ? 0.528 0.068 -15.763 1.00 93.12 240 GLN A C 1
ATOM 1892 O O . GLN A 1 240 ? 1.464 -0.298 -16.485 1.00 93.12 240 GLN A O 1
ATOM 1897 N N . ALA A 1 241 ? -0.541 0.712 -16.214 1.00 87.56 241 ALA A N 1
ATOM 1898 C CA . ALA A 1 241 ? -0.716 1.155 -17.580 1.00 87.56 241 ALA A CA 1
ATOM 1899 C C . ALA A 1 241 ? -1.186 2.609 -17.597 1.00 87.56 241 ALA A C 1
ATOM 1901 O O . ALA A 1 241 ? -2.017 3.019 -16.788 1.00 87.56 241 ALA A O 1
ATOM 1902 N N . PHE A 1 242 ? -0.664 3.395 -18.536 1.00 83.88 242 PHE A N 1
ATOM 1903 C CA . PHE A 1 242 ? -1.255 4.693 -18.840 1.00 83.88 242 PHE A CA 1
ATOM 1904 C C . PHE A 1 242 ? -2.534 4.465 -19.648 1.00 83.88 242 PHE A C 1
ATOM 1906 O O . PHE A 1 242 ? -2.530 3.665 -20.586 1.00 83.88 242 PHE A O 1
ATOM 1913 N N . ALA A 1 243 ? -3.622 5.146 -19.289 1.00 73.38 243 ALA A N 1
ATOM 1914 C CA . ALA A 1 243 ? -4.802 5.183 -20.143 1.00 73.38 243 ALA A CA 1
ATOM 1915 C C . ALA A 1 243 ? -4.412 5.797 -21.501 1.00 73.38 243 ALA A C 1
ATOM 1917 O O . ALA A 1 243 ? -3.726 6.822 -21.535 1.00 73.38 243 ALA A O 1
ATOM 1918 N N . GLY A 1 244 ? -4.793 5.122 -22.589 1.00 51.69 244 GLY A N 1
ATOM 1919 C CA . GLY A 1 244 ? -4.625 5.613 -23.960 1.00 51.69 244 GLY A CA 1
ATOM 1920 C C . GLY A 1 244 ? -5.661 6.657 -24.350 1.00 51.69 244 GLY A C 1
ATOM 1921 O O . GLY A 1 244 ? -6.725 6.713 -23.692 1.00 51.69 244 GLY A O 1
#

Foldseek 3Di:
DAEDEDEQLQVVLLLVQLCCVCCPVVNVDHPVVVVVCQVVQNVVNVVSLVSLLPGDGFQQLDCSSLVSSQVSLLVVQVVQQVDADPVRHGYAYAFQCFCVQLVVQQVDADGSNSDHRNAGGAQWSLEIGQPSNDNFDVSSLNSLLSRPCVSNPHIEYEDEEEQVCCDDPNVVVVVVSVVSSVVSVRPDYDYFHDALVRLVCCVVCVVVQQVPWGDGRPDIDRSNPDDPSSSVVRSRHDHGDDDD

Secondary structure (DSSP, 8-state):
-EEEE---HHHHHHHHHHIIIIIIIS-SS-HHHHHHHHTTTTTT-HHHHHHHHTS--TTSS-HHHHHHHHHHHHHHHHHHTT-B-TTSPBEEEE---TTHHHHHHHT----TTSPPTTPPPPSSSSSPPTT---S-HHHHHHHHHTS-HHHH-B--EEEEE-GGGGSTTHHHHHHHHHHHHHHTT-S-EEEEE--HHHHHHHHH-GGG-TT-EEE-SSSEEEGGGS-HHHHHHHHTS-EE----